Protein AF-A0AAV8Y845-F1 (afdb_monomer_lite)

pLDDT: mean 83.27, std 18.49, range [31.67, 98.31]

InterPro domains:
  IPR010309 E3 ubiquitin ligase, domain of unknown function DUF908 [PF06012] (88-169)

Secondary structure (DSSP, 8-state):
--B-GGG-----SPPPHHHHHHHHHHHH--HHHHHHHHHT--S--S-SEEGGGGHHHHHHHHHHHHHHTSBPSS-TTSBGGGG--HHHHHHHHHHHHHHHHHHHHEE-GGGB--HHHHHHHTT-S-HHHHHHHHHHHHHHHHH-TTGGGS-HHHHHHHHHHHHHHHHHHHHTT-HHHHHHHHHHH-GGG---S-------SS--

Sequence (204 aa):
MKIDRSRVRKSTSEVPLECQQLIERLQQCSRTELLDELSRIHSWTFGKCELLHWAQVLDVFDRILGSAAERSEENKWVLKCDTYDEEDFQLLICILRFTSLLIEHSFSRHLYNSMEHLLVLLESNDMSVVLEVLNLLYMFSKRSNFITRLKPDEKECLLSRLQYLAEYWIIFGSVNLGIFYESLKFPELGWKGEWLWSSRLLQL

Organism: NCBI:txid1265417

Structure (mmCIF, N/CA/C/O backbone):
data_AF-A0AAV8Y845-F1
#
_entry.id   AF-A0AAV8Y845-F1
#
loop_
_atom_site.group_PDB
_atom_site.id
_atom_site.type_symbol
_atom_site.label_atom_id
_atom_site.label_alt_id
_atom_site.label_comp_id
_atom_site.label_asym_id
_atom_site.label_entity_id
_atom_site.label_seq_id
_atom_site.pdbx_PDB_ins_code
_atom_site.Cartn_x
_atom_site.Cartn_y
_atom_site.Cartn_z
_atom_site.occupancy
_atom_site.B_iso_or_equiv
_atom_site.auth_seq_id
_atom_site.auth_comp_id
_atom_site.auth_asym_id
_atom_site.auth_atom_id
_atom_site.pdbx_PDB_model_num
ATOM 1 N N . MET A 1 1 ? -0.564 -4.768 1.766 1.00 61.69 1 MET A N 1
ATOM 2 C CA . MET A 1 1 ? -0.148 -4.501 3.133 1.00 61.69 1 MET A CA 1
ATOM 3 C C . MET A 1 1 ? -0.413 -5.715 4.011 1.00 61.69 1 MET A C 1
ATOM 5 O O . MET A 1 1 ? -1.477 -5.873 4.553 1.00 61.69 1 MET A O 1
ATOM 9 N N . LYS A 1 2 ? 0.534 -6.604 4.219 1.00 64.44 2 LYS A N 1
ATOM 10 C CA . LYS A 1 2 ? 0.407 -7.725 5.127 1.00 64.44 2 LYS A CA 1
ATOM 11 C C . LYS A 1 2 ? 1.026 -7.338 6.456 1.00 64.44 2 LYS A C 1
ATOM 13 O O . LYS A 1 2 ? 2.011 -6.598 6.497 1.00 64.44 2 LYS A O 1
ATOM 18 N N . ILE A 1 3 ? 0.460 -7.845 7.541 1.00 72.06 3 ILE A N 1
ATOM 19 C CA . ILE A 1 3 ? 1.033 -7.723 8.882 1.00 72.06 3 ILE A CA 1
ATOM 20 C C . ILE A 1 3 ? 1.674 -9.057 9.278 1.00 72.06 3 ILE A C 1
ATOM 22 O O . ILE A 1 3 ? 1.019 -10.101 9.226 1.00 72.06 3 ILE A O 1
ATOM 26 N N . ASP A 1 4 ? 2.945 -9.047 9.691 1.00 66.31 4 ASP A N 1
ATOM 27 C CA . ASP A 1 4 ? 3.625 -10.248 10.194 1.00 66.31 4 ASP A CA 1
ATOM 28 C C . ASP A 1 4 ? 3.129 -10.602 11.606 1.00 66.31 4 ASP A C 1
ATOM 30 O O . ASP A 1 4 ? 3.622 -10.107 12.624 1.00 66.31 4 ASP A O 1
ATOM 34 N N . ARG A 1 5 ? 2.136 -11.498 11.664 1.00 70.81 5 ARG A N 1
ATOM 35 C CA . ARG A 1 5 ? 1.519 -11.970 12.913 1.00 70.81 5 ARG A CA 1
ATOM 36 C C . ARG A 1 5 ? 2.429 -12.892 13.737 1.00 70.81 5 ARG A C 1
ATOM 38 O O . ARG A 1 5 ? 2.143 -13.119 14.909 1.00 70.81 5 ARG A O 1
ATOM 45 N N . SER A 1 6 ? 3.524 -13.406 13.167 1.00 57.59 6 SER A N 1
ATOM 46 C CA . SER A 1 6 ? 4.450 -14.312 13.870 1.00 57.59 6 SER A CA 1
ATOM 47 C C . SER A 1 6 ? 5.313 -13.598 14.916 1.00 57.59 6 SER A C 1
ATOM 49 O O . SER A 1 6 ? 5.834 -14.228 15.834 1.00 57.59 6 SER A O 1
ATOM 51 N N . ARG A 1 7 ? 5.420 -12.266 14.817 1.00 56.44 7 ARG A N 1
ATOM 52 C CA . ARG A 1 7 ? 6.217 -11.409 15.711 1.00 56.44 7 ARG A CA 1
ATOM 53 C C . ARG A 1 7 ? 5.377 -10.679 16.765 1.00 56.44 7 ARG A C 1
ATOM 55 O O . ARG A 1 7 ? 5.865 -9.760 17.420 1.00 56.44 7 ARG A O 1
ATOM 62 N N . VAL A 1 8 ? 4.111 -11.063 16.926 1.00 57.03 8 VAL A N 1
ATOM 63 C CA . VAL A 1 8 ? 3.126 -10.330 17.732 1.00 57.03 8 VAL A CA 1
ATOM 64 C C . VAL A 1 8 ? 3.177 -10.742 19.209 1.00 57.03 8 VAL A C 1
ATOM 66 O O . VAL A 1 8 ? 2.918 -11.890 19.564 1.00 57.03 8 VAL A O 1
ATOM 69 N N . ARG A 1 9 ? 3.433 -9.773 20.100 1.00 55.50 9 ARG A N 1
ATOM 70 C CA . ARG A 1 9 ? 2.957 -9.819 21.498 1.00 55.50 9 ARG A CA 1
ATOM 71 C C . ARG A 1 9 ? 1.477 -9.415 21.512 1.00 55.50 9 ARG A C 1
ATOM 73 O O . ARG A 1 9 ? 1.100 -8.542 20.740 1.00 55.50 9 ARG A O 1
ATOM 80 N N . LYS A 1 10 ? 0.645 -10.019 22.379 1.00 55.69 10 LYS A N 1
ATOM 81 C CA . LYS A 1 10 ? -0.770 -9.618 22.563 1.00 55.69 10 LYS A CA 1
ATOM 82 C C . LYS A 1 10 ? -0.876 -8.090 22.676 1.00 55.69 10 LYS A C 1
ATOM 84 O O . LYS A 1 10 ? -0.141 -7.514 23.479 1.00 55.69 10 LYS A O 1
ATOM 89 N N . SER A 1 11 ? -1.761 -7.479 21.880 1.00 56.94 11 SER A N 1
ATOM 90 C CA . SER A 1 11 ? -1.999 -6.030 21.910 1.00 56.94 11 SER A CA 1
ATOM 91 C C . SER A 1 11 ? -2.358 -5.584 23.326 1.00 56.94 11 SER A C 1
ATOM 93 O O . SER A 1 11 ? -3.082 -6.278 24.043 1.00 56.94 11 SER A O 1
ATOM 95 N N . THR A 1 12 ? -1.816 -4.441 23.734 1.00 58.78 12 THR A N 1
ATOM 96 C CA . THR A 1 12 ? -2.006 -3.869 25.072 1.00 58.78 12 THR A CA 1
ATOM 97 C C . THR A 1 12 ? -2.842 -2.590 25.055 1.00 58.78 12 THR A C 1
ATOM 99 O O . THR A 1 12 ? -2.964 -1.950 26.094 1.00 58.78 12 THR A O 1
ATOM 102 N N . SER A 1 13 ? -3.369 -2.175 23.897 1.00 70.31 13 SER A N 1
ATOM 103 C CA . SER A 1 13 ? -4.084 -0.900 23.740 1.00 70.31 13 SER A CA 1
ATOM 104 C C . SER A 1 13 ? -5.532 -1.098 23.310 1.00 70.31 13 SER A C 1
ATOM 106 O O . SER A 1 13 ? -5.794 -1.847 22.374 1.00 70.31 13 SER A O 1
ATOM 108 N N . GLU A 1 14 ? -6.453 -0.384 23.954 1.00 73.44 14 GLU A N 1
ATOM 109 C CA . GLU A 1 14 ? -7.859 -0.326 23.546 1.00 73.44 14 GLU A CA 1
ATOM 110 C C . GLU A 1 14 ? -8.027 0.488 22.253 1.00 73.44 14 GLU A C 1
ATOM 112 O O . GLU A 1 14 ? -7.334 1.486 22.030 1.00 73.44 14 GLU A O 1
ATOM 117 N N . VAL A 1 15 ? -8.948 0.056 21.387 1.00 79.38 15 VAL A N 1
ATOM 118 C CA . VAL A 1 15 ? -9.288 0.746 20.135 1.00 79.38 15 VAL A CA 1
ATOM 119 C C . VAL A 1 15 ? -10.460 1.694 20.396 1.00 79.38 15 VAL A C 1
ATOM 121 O O . VAL A 1 15 ? -11.487 1.235 20.893 1.00 79.38 15 VAL A O 1
ATOM 124 N N . PRO A 1 16 ? -10.364 2.994 20.052 1.00 84.38 16 PRO A N 1
ATOM 125 C CA . PRO A 1 16 ? -11.514 3.892 20.114 1.00 84.38 16 PRO A CA 1
ATOM 126 C C . PRO A 1 16 ? -12.685 3.352 19.283 1.00 84.38 16 PRO A C 1
ATOM 128 O O . PRO A 1 16 ? -12.471 2.869 18.173 1.00 84.38 16 PRO A O 1
ATOM 131 N N . LEU A 1 17 ? -13.920 3.480 19.778 1.00 85.38 17 LEU A N 1
ATOM 132 C CA . LEU A 1 17 ? -15.104 2.887 19.141 1.00 85.38 17 LEU A CA 1
ATOM 133 C C . LEU A 1 17 ? -15.264 3.299 17.668 1.00 85.38 17 LEU A C 1
ATOM 135 O O . LEU A 1 17 ? -15.503 2.453 16.814 1.00 85.38 17 LEU A O 1
ATOM 139 N N . GLU A 1 18 ? -15.073 4.580 17.354 1.00 84.75 18 GLU A N 1
ATOM 140 C CA . GLU A 1 18 ? -15.172 5.092 15.979 1.00 84.75 18 GLU A CA 1
ATOM 141 C C . GLU A 1 18 ? -14.089 4.502 15.058 1.00 84.75 18 GLU A C 1
ATOM 143 O O . GLU A 1 18 ? -14.341 4.205 13.892 1.00 84.75 18 GLU A O 1
ATOM 148 N N . CYS A 1 19 ? -12.887 4.272 15.598 1.00 89.12 19 CYS A N 1
ATOM 149 C CA . CYS A 1 19 ? -11.780 3.636 14.884 1.00 89.12 19 CYS A CA 1
ATOM 150 C C . CYS A 1 19 ? -12.095 2.161 14.606 1.00 89.12 19 CYS A C 1
ATOM 152 O O . CYS A 1 19 ? -11.881 1.677 13.497 1.00 89.12 19 CYS A O 1
ATOM 154 N N . GLN A 1 20 ? -12.674 1.460 15.585 1.00 90.81 20 GLN A N 1
ATOM 155 C CA . GLN A 1 20 ? -13.125 0.082 15.413 1.00 90.81 20 GLN A CA 1
ATOM 156 C C . GLN A 1 20 ? -14.238 -0.025 14.359 1.00 90.81 20 GLN A C 1
ATOM 158 O O . GLN A 1 20 ? -14.159 -0.881 13.483 1.00 90.81 20 GLN A O 1
ATOM 163 N N . GLN A 1 21 ? -15.225 0.873 14.389 1.00 91.88 21 GLN A N 1
ATOM 164 C CA . GLN A 1 21 ? -16.303 0.916 13.396 1.00 91.88 21 GLN A CA 1
ATOM 165 C C . GLN A 1 21 ? -15.773 1.145 11.976 1.00 91.88 21 GLN A C 1
ATOM 167 O O . GLN A 1 21 ? -16.251 0.515 11.033 1.00 91.88 21 GLN A O 1
ATOM 172 N N . LEU A 1 22 ? -14.774 2.020 11.814 1.00 93.69 22 LEU A N 1
ATOM 173 C CA . LEU A 1 22 ? -14.127 2.231 10.521 1.00 93.69 22 LEU A CA 1
ATOM 174 C C . LEU A 1 22 ? -13.383 0.972 10.055 1.00 93.69 22 LEU A C 1
ATOM 176 O O . LEU A 1 22 ? -13.522 0.571 8.903 1.00 93.69 22 LEU A O 1
ATOM 180 N N . ILE A 1 23 ? -12.626 0.328 10.948 1.00 94.25 23 ILE A N 1
ATOM 181 C CA . ILE A 1 23 ? -11.919 -0.924 10.651 1.00 94.25 23 ILE A CA 1
ATOM 182 C C . ILE A 1 23 ? -12.903 -2.004 10.183 1.00 94.25 23 ILE A C 1
ATOM 184 O O . ILE A 1 23 ? -12.665 -2.633 9.155 1.00 94.25 23 ILE A O 1
ATOM 188 N N . GLU A 1 24 ? -14.001 -2.211 10.910 1.00 93.44 24 GLU A N 1
ATOM 189 C CA . GLU A 1 24 ? -15.024 -3.209 10.576 1.00 93.44 24 GLU A CA 1
ATOM 190 C C . GLU A 1 24 ? -15.700 -2.904 9.234 1.00 93.44 24 GLU A C 1
ATOM 192 O O . GLU A 1 24 ? -15.891 -3.811 8.424 1.00 93.44 24 GLU A O 1
ATOM 197 N N . ARG A 1 25 ? -15.990 -1.628 8.953 1.00 93.25 25 ARG A N 1
ATOM 198 C CA . ARG A 1 25 ? -16.583 -1.208 7.678 1.00 93.25 25 ARG A CA 1
ATOM 199 C C . ARG A 1 25 ? -15.653 -1.487 6.500 1.00 93.25 25 ARG A C 1
ATOM 201 O O . ARG A 1 25 ? -16.054 -2.171 5.564 1.00 93.25 25 ARG A O 1
ATOM 208 N N . LEU A 1 26 ? -14.399 -1.032 6.569 1.00 94.88 26 LEU A N 1
ATOM 209 C CA . LEU A 1 26 ? -13.427 -1.199 5.479 1.00 94.88 26 LEU A CA 1
ATOM 210 C C . LEU A 1 26 ? -13.097 -2.672 5.190 1.00 94.88 26 LEU A C 1
ATOM 212 O O . LEU A 1 26 ? -12.683 -2.998 4.081 1.00 94.88 26 LEU A O 1
ATOM 216 N N . GLN A 1 27 ? -13.278 -3.572 6.162 1.00 92.00 27 GLN A N 1
ATOM 217 C CA . GLN A 1 27 ? -13.127 -5.018 5.950 1.00 92.00 27 GLN A CA 1
ATOM 218 C C . GLN A 1 27 ? -14.256 -5.631 5.116 1.00 92.00 27 GLN A C 1
ATOM 220 O O . GLN A 1 27 ? -14.045 -6.667 4.486 1.00 92.00 27 GLN A O 1
ATOM 225 N N . GLN A 1 28 ? -15.449 -5.038 5.156 1.00 90.75 28 GLN A N 1
ATOM 226 C CA . GLN A 1 28 ? -16.660 -5.582 4.540 1.00 90.75 28 GLN A CA 1
ATOM 227 C C . GLN A 1 28 ? -16.983 -4.938 3.188 1.00 90.75 28 GLN A C 1
ATOM 229 O O . GLN A 1 28 ? -17.760 -5.508 2.426 1.00 90.75 28 GLN A O 1
ATOM 234 N N . CYS A 1 29 ? -16.381 -3.786 2.883 1.00 92.69 29 CYS A N 1
ATOM 235 C CA . CYS A 1 29 ? -16.572 -3.088 1.618 1.00 92.69 29 CYS A CA 1
ATOM 236 C C . CYS A 1 29 ? -16.169 -3.944 0.404 1.00 92.69 29 CYS A C 1
ATOM 238 O O . CYS A 1 29 ? -15.097 -4.555 0.360 1.00 92.69 29 CYS A O 1
ATOM 240 N N . SER A 1 30 ? -17.003 -3.902 -0.633 1.00 93.38 30 SER A N 1
ATOM 241 C CA . SER A 1 30 ? -16.598 -4.206 -2.009 1.00 93.38 30 SER A CA 1
ATOM 242 C C . SER A 1 30 ? -15.572 -3.180 -2.526 1.00 93.38 30 SER A C 1
ATOM 244 O O . SER A 1 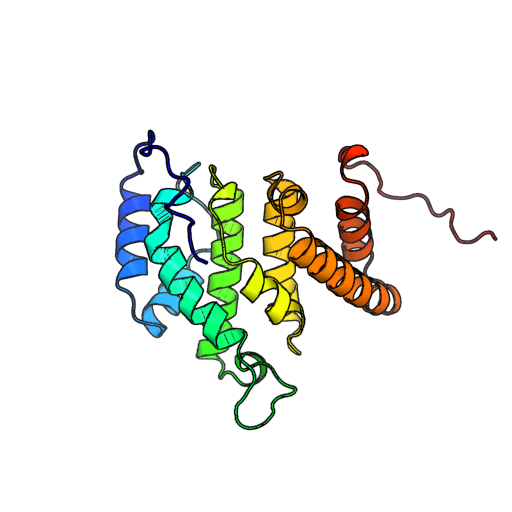30 ? -15.314 -2.171 -1.875 1.00 93.38 30 SER A O 1
ATOM 246 N N . ARG A 1 31 ? -14.954 -3.410 -3.697 1.00 91.56 31 ARG A N 1
ATOM 247 C CA . ARG A 1 31 ? -13.941 -2.482 -4.254 1.00 91.56 31 ARG A CA 1
ATO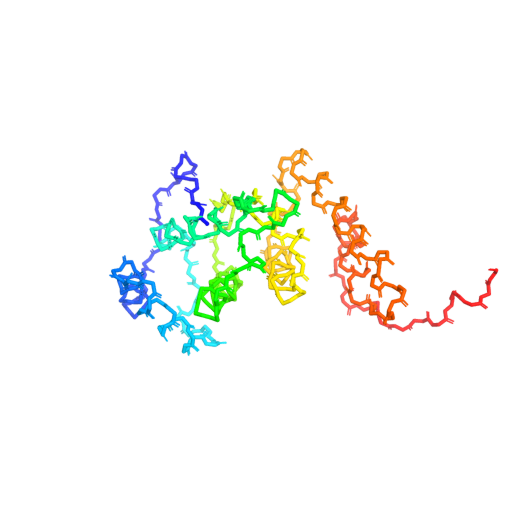M 248 C C . ARG A 1 31 ? -14.495 -1.067 -4.472 1.00 91.56 31 ARG A C 1
ATOM 250 O O . ARG A 1 31 ? -13.831 -0.105 -4.099 1.00 91.56 31 ARG A O 1
ATOM 257 N N . THR A 1 32 ? -15.715 -0.962 -4.998 1.00 93.00 32 THR A N 1
ATOM 258 C CA . THR A 1 32 ? -16.430 0.303 -5.236 1.00 93.00 32 THR A CA 1
ATOM 259 C C . THR A 1 32 ? -16.713 1.041 -3.925 1.00 93.00 32 THR A C 1
ATOM 261 O O . THR A 1 32 ? -16.392 2.218 -3.783 1.00 93.00 32 THR A O 1
ATOM 264 N N . GLU A 1 33 ? -17.270 0.343 -2.931 1.00 95.75 33 GLU A N 1
ATOM 265 C CA . GLU A 1 33 ? -17.545 0.906 -1.601 1.00 95.75 33 GLU A CA 1
ATOM 266 C C . GLU A 1 33 ? -16.254 1.300 -0.880 1.00 95.75 33 GLU A C 1
ATOM 268 O O . GLU A 1 33 ? -16.214 2.302 -0.171 1.00 95.75 33 GLU A O 1
ATOM 273 N N . LEU A 1 34 ? -15.183 0.529 -1.074 1.00 96.19 34 LEU A N 1
ATOM 274 C CA . LEU A 1 34 ? -13.886 0.809 -0.481 1.00 96.19 34 LEU A CA 1
ATOM 275 C C . LEU A 1 34 ? -13.292 2.097 -1.057 1.00 96.19 34 LEU A C 1
ATOM 277 O O . LEU A 1 34 ? -12.783 2.916 -0.297 1.00 96.19 34 LEU A O 1
ATOM 281 N N . LEU A 1 35 ? -13.387 2.300 -2.374 1.00 97.00 35 LEU A N 1
ATOM 282 C CA . LEU A 1 35 ? -12.996 3.554 -3.015 1.00 97.00 35 LEU A CA 1
ATOM 283 C C . LEU A 1 35 ? -13.800 4.733 -2.451 1.00 97.00 35 LEU A C 1
ATOM 285 O O . LEU A 1 35 ? -13.218 5.742 -2.052 1.00 97.00 35 LEU A O 1
ATOM 289 N N . ASP A 1 36 ? -15.122 4.597 -2.372 1.00 96.31 36 ASP A N 1
ATOM 290 C CA . ASP A 1 36 ? -16.008 5.650 -1.873 1.00 96.31 36 ASP A CA 1
ATOM 291 C C . ASP A 1 36 ? -15.701 6.020 -0.408 1.00 96.31 36 ASP A C 1
ATOM 293 O O . ASP A 1 36 ? -15.546 7.198 -0.084 1.00 96.31 36 ASP A O 1
ATOM 297 N N . GLU A 1 37 ? -15.498 5.037 0.474 1.00 96.00 37 GLU A N 1
ATOM 298 C CA . GLU A 1 37 ? -15.1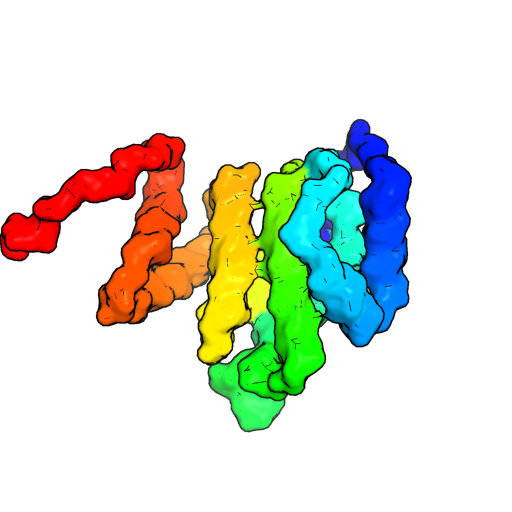32 5.296 1.872 1.00 96.00 37 GLU A CA 1
ATOM 299 C C . GLU A 1 37 ? -13.730 5.906 2.003 1.00 96.00 37 GLU A C 1
ATOM 301 O O . GLU A 1 37 ? -13.556 6.898 2.716 1.00 96.00 37 GLU A O 1
ATOM 306 N N . LEU A 1 38 ? -12.722 5.359 1.312 1.00 96.81 38 LEU A N 1
ATOM 3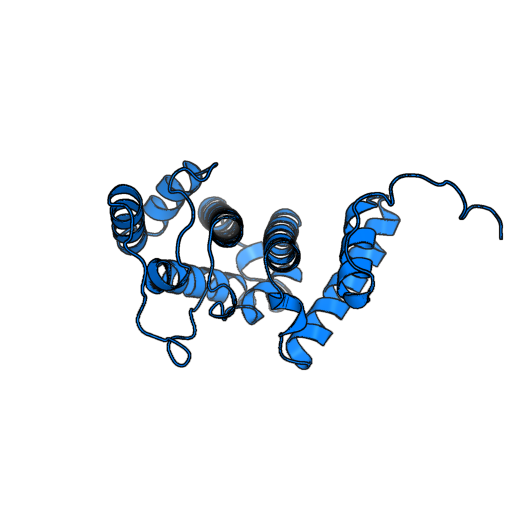07 C CA . LEU A 1 38 ? -11.348 5.861 1.404 1.00 96.81 38 LEU A CA 1
ATOM 308 C C . LEU A 1 38 ? -11.201 7.263 0.808 1.00 96.81 38 LEU A C 1
ATOM 310 O O . LEU A 1 38 ? -10.469 8.079 1.367 1.00 96.81 38 LEU A O 1
ATOM 314 N N . SER A 1 39 ? -11.922 7.576 -0.272 1.00 95.50 39 SER A N 1
ATOM 315 C CA . SER A 1 39 ? -11.871 8.897 -0.913 1.00 95.50 39 SER A CA 1
ATOM 316 C C . SER A 1 39 ? -12.391 10.025 -0.018 1.00 95.50 39 SER A C 1
ATOM 318 O O . SER A 1 39 ? -12.067 11.185 -0.245 1.00 95.50 39 SER A O 1
ATOM 320 N N . ARG A 1 40 ? -13.164 9.715 1.031 1.00 95.06 40 ARG A N 1
ATOM 321 C CA . ARG A 1 40 ? -13.647 10.698 2.017 1.00 95.06 40 ARG A CA 1
ATOM 322 C C . ARG A 1 40 ? -12.627 10.986 3.119 1.00 95.06 40 ARG A C 1
ATOM 324 O O . ARG A 1 40 ? -12.730 12.012 3.798 1.00 95.06 40 ARG A O 1
ATOM 331 N N . ILE A 1 41 ? -11.638 10.113 3.308 1.00 94.31 41 ILE A N 1
ATOM 332 C CA . ILE A 1 41 ? -10.693 10.171 4.426 1.00 94.31 41 ILE A CA 1
ATOM 333 C C . ILE A 1 41 ? -9.432 10.925 4.000 1.00 94.31 41 ILE A C 1
ATOM 335 O O . ILE A 1 41 ? -8.499 10.365 3.432 1.00 94.31 41 ILE A O 1
ATOM 339 N N . HIS A 1 42 ? -9.388 12.211 4.339 1.00 91.38 42 HIS A N 1
ATOM 340 C CA . HIS A 1 42 ? -8.260 13.097 4.022 1.00 91.38 42 HIS A CA 1
ATOM 341 C C . HIS A 1 42 ? -7.404 13.453 5.244 1.00 91.38 42 HIS A C 1
ATOM 343 O O . HIS A 1 42 ? -6.315 14.008 5.108 1.00 91.38 42 HIS A O 1
ATOM 349 N N . SER A 1 43 ? -7.903 13.181 6.450 1.00 92.25 43 SER A N 1
ATOM 350 C CA . SER A 1 43 ? -7.252 13.534 7.708 1.00 92.25 43 SER A CA 1
ATOM 351 C C . SER A 1 43 ? -7.527 12.487 8.781 1.00 92.25 43 SER A C 1
ATOM 353 O O . SER A 1 43 ? -8.514 11.753 8.726 1.00 92.25 43 SER A O 1
ATOM 355 N N . TRP A 1 44 ? -6.621 12.395 9.754 1.00 92.50 44 TRP A N 1
ATOM 356 C CA . TRP A 1 44 ? -6.714 11.411 10.825 1.00 92.50 44 TRP A CA 1
ATOM 357 C C . TRP A 1 44 ? -7.298 12.019 12.099 1.00 92.50 44 TRP A C 1
ATOM 359 O O . TRP A 1 44 ? -6.704 12.921 12.692 1.00 92.50 44 TRP A O 1
ATOM 369 N N . THR A 1 45 ? -8.431 11.491 12.558 1.00 89.25 45 THR A N 1
ATOM 370 C CA . THR A 1 45 ? -9.168 12.012 13.724 1.00 89.25 45 THR A CA 1
ATOM 371 C C . THR A 1 45 ? -9.162 11.070 14.932 1.00 89.25 45 THR A C 1
ATOM 373 O O . THR A 1 45 ? -9.537 11.477 16.027 1.00 89.25 45 THR A O 1
ATOM 376 N N . PHE A 1 46 ? -8.662 9.839 14.787 1.00 84.94 46 PHE A N 1
ATOM 377 C CA . PHE A 1 46 ? -8.797 8.771 15.792 1.00 84.94 46 PHE A CA 1
ATOM 378 C C . PHE A 1 46 ? -7.672 8.709 16.842 1.00 84.94 46 PHE A C 1
ATOM 380 O O . PHE A 1 46 ? -7.547 7.722 17.566 1.00 84.94 46 PHE A O 1
ATOM 387 N N . GLY A 1 47 ? -6.807 9.726 16.916 1.00 86.25 47 GLY A N 1
ATOM 388 C CA . GLY A 1 47 ? -5.621 9.698 17.781 1.00 86.25 47 GLY A CA 1
ATOM 389 C C . GLY A 1 47 ? -4.605 8.616 17.379 1.00 86.25 47 GLY A C 1
ATOM 390 O O . GLY A 1 47 ? -4.677 8.046 16.295 1.00 86.25 47 GLY A O 1
ATOM 391 N N . LYS A 1 48 ? -3.601 8.335 18.219 1.00 89.00 48 LYS A N 1
ATOM 392 C CA . LYS A 1 48 ? -2.607 7.296 17.889 1.00 89.00 48 LYS A CA 1
ATOM 393 C C . LYS A 1 48 ? -3.214 5.894 17.983 1.00 89.00 48 LYS A C 1
ATOM 395 O O . LYS A 1 48 ? -3.851 5.584 18.983 1.00 89.00 48 LYS A O 1
ATOM 400 N N . CYS A 1 49 ? -2.940 5.031 17.002 1.00 90.94 49 CYS A N 1
ATOM 401 C CA . CYS A 1 49 ? -3.442 3.650 16.973 1.00 90.94 49 CYS A CA 1
ATOM 402 C C . CYS A 1 49 ? -2.325 2.599 16.836 1.00 90.94 49 CYS A C 1
ATOM 404 O O . CYS A 1 49 ? -1.233 2.885 16.347 1.00 90.94 49 CYS A O 1
ATOM 406 N N . GLU A 1 50 ? -2.573 1.359 17.259 1.00 91.81 50 GLU A N 1
ATOM 407 C CA . GLU A 1 50 ? -1.651 0.255 16.971 1.00 91.81 50 GLU A CA 1
ATOM 408 C C . GLU A 1 50 ? -1.877 -0.274 15.553 1.00 91.81 50 GLU A C 1
ATOM 410 O O . GLU A 1 50 ? -3.009 -0.592 15.186 1.00 91.81 50 GLU A O 1
ATOM 415 N N . LEU A 1 51 ? -0.804 -0.437 14.769 1.00 93.06 51 LEU A N 1
ATOM 416 C CA . LEU A 1 51 ? -0.916 -0.938 13.394 1.00 93.06 51 LEU A CA 1
ATOM 417 C C . LEU A 1 51 ? -1.525 -2.351 13.327 1.00 93.06 51 LEU A C 1
ATOM 419 O O . LEU A 1 51 ? -2.196 -2.694 12.358 1.00 93.06 51 LEU A O 1
ATOM 423 N N . LEU A 1 52 ? -1.338 -3.162 14.373 1.00 91.19 52 LEU A N 1
ATOM 424 C CA . LEU A 1 52 ? -1.873 -4.521 14.452 1.00 91.19 52 LEU A CA 1
ATOM 425 C C . LEU A 1 52 ? -3.408 -4.571 14.360 1.00 91.19 52 LEU A C 1
ATOM 427 O O . LEU A 1 52 ? -3.941 -5.510 13.773 1.00 91.19 52 LEU A O 1
ATOM 431 N N . HIS A 1 53 ? -4.123 -3.566 14.876 1.00 91.38 53 HIS A N 1
ATOM 432 C CA . HIS A 1 53 ? -5.590 -3.507 14.784 1.00 91.38 53 HIS A CA 1
ATOM 433 C C . HIS A 1 53 ? -6.088 -3.416 13.339 1.00 91.38 53 HIS A C 1
ATOM 435 O O . HIS A 1 53 ? -7.183 -3.869 13.021 1.00 91.38 53 HIS A O 1
ATOM 441 N N . TRP A 1 54 ? -5.249 -2.888 12.451 1.00 94.62 54 TRP A N 1
ATOM 442 C CA . TRP A 1 54 ? -5.551 -2.705 11.039 1.00 94.62 54 TRP A CA 1
ATOM 443 C C . TRP A 1 54 ? -5.172 -3.913 10.185 1.00 94.62 54 TRP A C 1
ATOM 445 O O . TRP A 1 54 ? -5.368 -3.874 8.976 1.00 94.62 54 TRP A O 1
ATOM 455 N N . ALA A 1 55 ? -4.653 -4.996 10.776 1.00 91.94 55 ALA A N 1
ATOM 456 C CA . ALA A 1 55 ? -4.089 -6.121 10.031 1.00 91.94 55 ALA A CA 1
ATOM 457 C C . ALA A 1 55 ? -5.029 -6.690 8.961 1.00 91.94 55 ALA A C 1
ATOM 459 O O . ALA A 1 55 ? -4.588 -6.932 7.847 1.00 91.94 55 ALA A O 1
ATOM 460 N N . GLN A 1 56 ? -6.318 -6.856 9.265 1.00 92.75 56 GLN A N 1
ATOM 461 C CA . GLN A 1 56 ? -7.271 -7.416 8.301 1.00 92.75 56 GLN A CA 1
ATOM 462 C C . GLN A 1 56 ? -7.583 -6.453 7.146 1.00 92.75 56 GLN A C 1
ATOM 464 O O . GLN A 1 56 ? -7.669 -6.889 6.002 1.00 92.75 56 GLN A O 1
ATOM 469 N N . VAL A 1 57 ? -7.703 -5.150 7.428 1.00 95.56 57 VAL A N 1
ATOM 470 C CA . VAL A 1 57 ? -7.872 -4.110 6.394 1.00 95.56 57 VAL A CA 1
ATOM 471 C C . VAL A 1 57 ? -6.630 -4.058 5.509 1.00 95.56 57 VAL A C 1
ATOM 473 O O . VAL A 1 57 ? -6.714 -4.055 4.285 1.00 95.56 57 VAL A O 1
ATOM 476 N N . LEU A 1 58 ? -5.455 -4.090 6.132 1.00 96.00 58 LEU A N 1
ATOM 477 C CA . LEU A 1 58 ? -4.189 -4.108 5.422 1.00 96.00 58 LEU A CA 1
ATOM 478 C C . LEU A 1 58 ? -4.099 -5.357 4.527 1.00 96.00 58 LEU A C 1
ATOM 480 O O . LEU A 1 58 ? -3.733 -5.218 3.358 1.00 96.00 58 LEU A O 1
ATOM 484 N N . ASP A 1 59 ? -4.499 -6.540 5.009 1.00 94.56 59 ASP A N 1
ATOM 485 C CA . ASP A 1 59 ? -4.497 -7.776 4.213 1.00 94.56 59 ASP A CA 1
ATOM 486 C C . ASP A 1 59 ? -5.389 -7.646 2.953 1.00 94.56 59 ASP A C 1
ATOM 488 O O . ASP A 1 59 ? -5.095 -8.259 1.924 1.00 94.56 59 ASP A O 1
ATOM 492 N N . VAL A 1 60 ? -6.462 -6.838 2.989 1.00 95.19 60 VAL A N 1
ATOM 493 C CA . VAL A 1 60 ? -7.253 -6.475 1.791 1.00 95.19 60 VAL A CA 1
ATOM 494 C C . VAL A 1 60 ? -6.419 -5.618 0.841 1.00 95.19 60 VAL A C 1
ATOM 496 O O . VAL A 1 60 ? -6.302 -5.949 -0.340 1.00 95.19 60 VAL A O 1
ATOM 499 N N . PHE A 1 61 ? -5.785 -4.562 1.353 1.00 97.19 61 PHE A N 1
ATOM 500 C CA . PHE A 1 61 ? -4.914 -3.692 0.555 1.00 97.19 61 PHE A CA 1
ATOM 501 C C . PHE A 1 61 ? -3.734 -4.458 -0.048 1.00 97.19 61 PHE A C 1
ATOM 503 O O . PHE A 1 61 ? -3.269 -4.120 -1.127 1.00 97.19 61 PHE A O 1
ATOM 510 N N . ASP A 1 62 ? -3.251 -5.510 0.618 1.00 96.00 62 ASP A N 1
ATOM 511 C CA . ASP A 1 62 ? -2.207 -6.405 0.105 1.00 96.00 62 ASP A CA 1
ATOM 512 C C . ASP A 1 62 ? -2.567 -7.069 -1.193 1.00 96.00 62 ASP A C 1
ATOM 514 O O . ASP A 1 62 ? -1.806 -6.984 -2.146 1.00 96.00 62 ASP A O 1
ATOM 518 N N . ARG A 1 63 ? -3.761 -7.646 -1.259 1.00 96.00 63 ARG A N 1
ATOM 519 C CA . ARG A 1 63 ? -4.223 -8.305 -2.476 1.00 96.00 63 ARG A CA 1
ATOM 520 C C . ARG A 1 63 ? -4.355 -7.313 -3.630 1.00 96.00 63 ARG A C 1
ATOM 522 O O . ARG A 1 63 ? -4.015 -7.648 -4.761 1.00 96.00 63 ARG A O 1
ATOM 529 N N . ILE A 1 64 ? -4.807 -6.090 -3.346 1.00 96.50 64 ILE A N 1
ATOM 530 C CA . ILE A 1 64 ? -4.963 -5.039 -4.363 1.00 96.50 64 ILE A CA 1
ATOM 531 C C . ILE A 1 64 ? -3.595 -4.562 -4.867 1.00 96.50 64 ILE A C 1
ATOM 533 O O . ILE A 1 64 ? -3.388 -4.482 -6.075 1.00 96.50 64 ILE A O 1
ATOM 537 N N . LEU A 1 65 ? -2.647 -4.311 -3.962 1.00 97.81 65 LEU A N 1
ATOM 538 C CA . LEU A 1 65 ? -1.287 -3.898 -4.318 1.00 97.81 65 LEU A CA 1
ATOM 539 C C . LEU A 1 65 ? -0.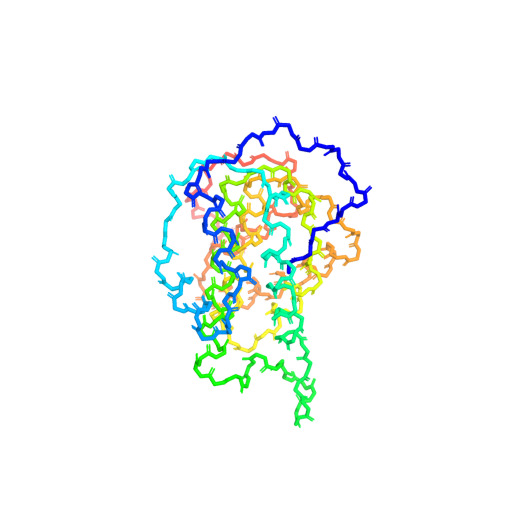504 -5.007 -5.016 1.00 97.81 65 LEU A C 1
ATOM 541 O O . LEU A 1 65 ? 0.233 -4.722 -5.953 1.00 97.81 65 LEU A O 1
ATOM 545 N N . GLY A 1 66 ? -0.695 -6.259 -4.600 1.00 97.56 66 GLY A N 1
ATOM 546 C CA . GLY A 1 66 ? -0.140 -7.428 -5.270 1.00 97.56 66 GLY A CA 1
ATOM 547 C C . GLY A 1 66 ? -0.605 -7.506 -6.718 1.00 97.56 66 GLY A C 1
ATOM 548 O O . GLY A 1 66 ? 0.234 -7.523 -7.609 1.00 97.56 66 GLY A O 1
ATOM 549 N N . SER A 1 67 ? -1.919 -7.421 -6.958 1.00 97.00 67 SER A N 1
ATOM 550 C CA . SER A 1 67 ? -2.472 -7.371 -8.320 1.00 97.00 67 SER A CA 1
ATOM 551 C C . SER A 1 67 ? -1.964 -6.161 -9.110 1.00 97.00 67 SER A C 1
ATOM 553 O O . SER A 1 67 ? -1.699 -6.281 -10.299 1.00 97.00 67 SER A O 1
ATOM 555 N N . ALA A 1 68 ? -1.833 -4.989 -8.484 1.00 97.44 68 ALA A N 1
ATOM 556 C CA . ALA A 1 68 ? -1.316 -3.787 -9.145 1.00 97.44 68 ALA A CA 1
ATOM 557 C C . ALA A 1 68 ? 0.150 -3.944 -9.581 1.00 97.44 68 ALA A C 1
ATOM 559 O O . ALA A 1 68 ? 0.528 -3.463 -10.647 1.00 97.44 68 ALA A O 1
ATOM 560 N N . ALA A 1 69 ? 0.947 -4.649 -8.776 1.00 97.38 69 ALA A N 1
ATOM 561 C CA . ALA A 1 69 ? 2.358 -4.928 -9.014 1.00 97.38 69 ALA A CA 1
ATOM 562 C C . ALA A 1 69 ? 2.613 -6.109 -9.975 1.00 97.38 69 ALA A C 1
ATOM 564 O O . ALA A 1 69 ? 3.765 -6.392 -10.308 1.00 97.38 69 ALA A O 1
ATOM 565 N N . GLU A 1 70 ? 1.581 -6.822 -10.428 1.00 97.12 70 GLU A N 1
ATOM 566 C CA . GLU A 1 70 ? 1.729 -7.855 -11.457 1.00 97.12 70 GLU A CA 1
ATOM 567 C C . GLU A 1 70 ? 2.057 -7.233 -12.823 1.00 97.12 70 GLU A C 1
ATOM 569 O O . GLU A 1 70 ? 1.724 -6.082 -13.106 1.00 97.12 70 GLU A O 1
ATOM 574 N N . ARG A 1 71 ? 2.708 -8.002 -13.703 1.00 95.06 71 ARG A N 1
ATOM 575 C CA . ARG A 1 71 ? 2.911 -7.587 -15.099 1.00 95.06 71 ARG A CA 1
ATOM 576 C C . ARG A 1 71 ? 1.620 -7.781 -15.890 1.00 95.06 71 ARG A C 1
ATOM 578 O O . ARG A 1 71 ? 0.940 -8.787 -15.701 1.00 95.06 71 ARG A O 1
ATOM 585 N N . SER A 1 72 ? 1.318 -6.850 -16.793 1.00 92.38 72 SER A N 1
ATOM 586 C CA . SER A 1 72 ? 0.169 -6.971 -17.693 1.00 92.38 72 SER A CA 1
ATOM 587 C C . SER A 1 72 ? 0.290 -8.225 -18.571 1.00 92.38 72 SER A C 1
ATOM 589 O O . SER A 1 72 ? 1.379 -8.573 -19.041 1.00 92.38 72 SER A O 1
ATOM 591 N N . GLU A 1 73 ? -0.837 -8.908 -18.793 1.00 89.19 73 GLU A N 1
ATOM 592 C CA . GLU A 1 73 ? -0.909 -10.093 -19.657 1.00 89.19 73 GLU A CA 1
ATOM 593 C C . GLU A 1 73 ? -0.617 -9.742 -21.122 1.00 89.19 73 GLU A C 1
ATOM 595 O O . GLU A 1 73 ? 0.031 -10.514 -21.831 1.00 89.19 73 GLU A O 1
ATOM 600 N N . GLU A 1 74 ? -1.044 -8.553 -21.554 1.00 88.88 74 GLU A N 1
ATOM 601 C CA . GLU A 1 74 ? -0.862 -8.053 -22.918 1.00 88.88 74 GLU A CA 1
ATOM 602 C C . GLU A 1 74 ? 0.568 -7.558 -23.157 1.00 88.88 74 GLU A C 1
ATOM 604 O O . GLU A 1 74 ? 1.143 -7.773 -24.226 1.00 88.88 74 GLU A O 1
ATOM 609 N N . ASN A 1 75 ? 1.168 -6.915 -22.149 1.00 89.88 75 ASN A N 1
ATOM 610 C CA . ASN A 1 75 ? 2.520 -6.381 -22.229 1.00 89.88 75 ASN A CA 1
ATOM 611 C C . ASN A 1 75 ? 3.300 -6.596 -20.926 1.00 89.88 75 ASN A C 1
ATOM 613 O O . ASN A 1 75 ? 3.176 -5.839 -19.965 1.00 89.88 75 ASN A O 1
ATOM 617 N N . LYS A 1 76 ? 4.211 -7.575 -20.942 1.00 89.88 76 LYS A N 1
ATOM 618 C CA . LYS A 1 76 ? 5.035 -7.945 -19.779 1.00 89.88 76 LYS A CA 1
ATOM 619 C C . LYS A 1 76 ? 5.990 -6.851 -19.289 1.00 89.88 76 LYS A C 1
ATOM 621 O O . LYS A 1 76 ? 6.553 -6.999 -18.208 1.00 89.88 76 LYS A O 1
ATOM 626 N N . TRP A 1 77 ? 6.204 -5.793 -20.070 1.00 90.31 77 TRP A N 1
ATOM 627 C CA . TRP A 1 77 ? 7.031 -4.647 -19.679 1.00 90.31 77 TRP A CA 1
ATOM 628 C C . TRP A 1 77 ? 6.271 -3.623 -18.834 1.00 90.31 77 TRP A C 1
ATOM 630 O O . TRP A 1 77 ? 6.890 -2.759 -18.224 1.00 90.31 77 TRP A O 1
ATOM 640 N N . VAL A 1 78 ? 4.945 -3.729 -18.787 1.00 94.12 78 VAL A N 1
ATOM 641 C CA . VAL A 1 78 ? 4.046 -2.765 -18.155 1.00 94.12 78 VAL A CA 1
ATOM 642 C C . VAL A 1 78 ? 3.436 -3.399 -16.906 1.00 94.12 78 VAL A C 1
ATOM 644 O O . VAL A 1 78 ? 3.171 -4.608 -16.883 1.00 94.12 78 VAL A O 1
ATOM 647 N N . LEU A 1 79 ? 3.261 -2.618 -15.840 1.00 97.12 79 LEU A N 1
ATOM 648 C CA . LEU A 1 79 ? 2.546 -3.090 -14.655 1.00 97.12 79 LEU A CA 1
ATOM 649 C C . LEU A 1 79 ? 1.046 -3.080 -14.928 1.00 97.12 79 LEU A C 1
ATOM 651 O O . LEU A 1 79 ? 0.542 -2.247 -15.675 1.00 97.12 79 LEU A O 1
ATOM 655 N N . LYS A 1 80 ? 0.304 -3.978 -14.289 1.00 97.19 80 LYS A N 1
ATOM 656 C CA . LYS A 1 80 ? -1.151 -4.040 -14.439 1.00 97.19 80 LYS A CA 1
ATOM 657 C C . LYS A 1 80 ? -1.808 -2.704 -14.075 1.00 97.19 80 LYS A C 1
ATOM 659 O O . LYS A 1 80 ? -2.730 -2.278 -14.766 1.00 97.19 80 LYS A O 1
ATOM 664 N N . CYS A 1 81 ? -1.283 -2.013 -13.056 1.00 96.88 81 CYS A N 1
ATOM 665 C CA . CYS A 1 81 ? -1.776 -0.696 -12.651 1.00 96.88 81 CYS A CA 1
ATOM 666 C C . CYS A 1 81 ? -1.638 0.394 -13.716 1.00 96.88 81 CYS A C 1
ATOM 668 O O . CYS A 1 81 ? -2.437 1.322 -13.717 1.00 96.88 81 CYS A O 1
ATOM 670 N N . ASP A 1 82 ? -0.682 0.276 -14.640 1.00 96.62 82 ASP A N 1
ATOM 671 C CA . ASP A 1 82 ? -0.509 1.244 -15.731 1.00 96.62 82 ASP A CA 1
ATOM 672 C C . ASP A 1 82 ? -1.595 1.097 -16.816 1.00 96.62 82 ASP A C 1
ATOM 674 O O . ASP A 1 82 ? -1.661 1.891 -17.751 1.00 96.62 82 ASP A O 1
ATOM 678 N N . THR A 1 83 ? -2.421 0.050 -16.720 1.00 95.62 83 THR A N 1
ATOM 679 C CA . THR A 1 83 ? -3.517 -0.264 -17.651 1.00 95.62 83 THR A CA 1
ATOM 680 C C . THR A 1 83 ? -4.886 -0.281 -16.970 1.00 95.62 83 THR A C 1
ATOM 682 O O . THR A 1 83 ? -5.859 -0.738 -17.565 1.00 95.62 83 THR A O 1
ATOM 685 N N . TYR A 1 84 ? -4.964 0.167 -15.714 1.00 96.12 84 TYR A N 1
ATOM 686 C CA . TYR A 1 84 ? -6.228 0.246 -14.989 1.00 96.12 84 TYR A CA 1
ATOM 687 C C . TYR A 1 84 ? -7.188 1.245 -15.631 1.00 96.12 84 TYR A C 1
ATOM 689 O O . TYR A 1 84 ? -6.779 2.226 -16.254 1.00 96.12 84 TYR A O 1
ATOM 697 N N . ASP A 1 85 ? -8.481 0.980 -15.456 1.00 96.31 85 ASP A N 1
ATOM 698 C CA . ASP A 1 85 ? -9.487 2.010 -15.649 1.00 96.31 85 ASP A CA 1
ATOM 699 C C . ASP A 1 85 ? -9.413 3.050 -14.518 1.00 96.31 85 ASP A C 1
ATOM 701 O O . ASP A 1 85 ? -8.659 2.916 -13.548 1.00 96.31 85 ASP A O 1
ATOM 705 N N . GLU A 1 86 ? -10.190 4.122 -14.659 1.00 96.00 86 GLU A N 1
ATOM 706 C CA . GLU A 1 86 ? -10.189 5.219 -13.691 1.00 96.00 86 GLU A CA 1
ATOM 707 C C . GLU A 1 86 ? -10.546 4.738 -12.276 1.00 96.00 86 GLU A C 1
ATOM 709 O O . GLU A 1 86 ? -9.975 5.213 -11.298 1.00 96.00 86 GLU A O 1
ATOM 714 N N . GLU A 1 87 ? -11.465 3.780 -12.142 1.00 96.44 87 GLU A N 1
ATOM 715 C CA . GLU A 1 87 ? -11.940 3.327 -10.836 1.00 96.44 87 GLU A CA 1
ATOM 716 C C . GLU A 1 87 ? -10.857 2.543 -10.084 1.00 96.44 87 GLU A C 1
ATOM 718 O O . GLU A 1 87 ? -10.535 2.860 -8.933 1.00 96.44 87 GLU A O 1
ATOM 723 N N . ASP A 1 88 ? -10.239 1.561 -10.744 1.00 96.81 88 ASP A N 1
ATOM 724 C CA . ASP A 1 88 ? -9.164 0.766 -10.155 1.00 96.81 88 ASP A CA 1
ATOM 725 C C . ASP A 1 88 ? -7.911 1.612 -9.879 1.00 96.81 88 ASP A C 1
ATOM 727 O O . ASP A 1 88 ? -7.235 1.414 -8.858 1.00 96.81 88 ASP A O 1
ATOM 731 N N . PHE A 1 89 ? -7.616 2.590 -10.742 1.00 97.75 89 PHE A N 1
ATOM 732 C CA . PHE A 1 89 ? -6.543 3.555 -10.520 1.00 97.75 89 PHE A CA 1
ATOM 733 C C . PHE A 1 89 ? -6.798 4.410 -9.270 1.00 97.75 89 PHE A C 1
ATOM 735 O O . PHE A 1 89 ? -5.945 4.477 -8.378 1.00 97.75 89 PHE A O 1
ATOM 742 N N . GLN A 1 90 ? -7.984 5.015 -9.146 1.00 98.00 90 GLN A N 1
ATOM 743 C CA . GLN A 1 90 ? -8.325 5.834 -7.979 1.00 98.00 90 GLN A CA 1
ATOM 744 C C . GLN A 1 90 ? -8.322 5.016 -6.686 1.00 98.00 90 GLN A C 1
ATOM 746 O O . GLN A 1 90 ? -7.869 5.507 -5.647 1.00 98.00 90 GLN A O 1
ATOM 751 N N . LEU A 1 91 ? -8.759 3.754 -6.735 1.00 98.25 91 LEU A N 1
ATOM 752 C CA . LEU A 1 91 ? -8.715 2.863 -5.577 1.00 98.25 91 LEU A CA 1
ATOM 753 C C . LEU A 1 91 ? -7.273 2.605 -5.125 1.00 98.25 91 LEU A C 1
ATOM 755 O O . LEU A 1 91 ? -6.982 2.696 -3.929 1.00 98.25 91 LEU A O 1
ATOM 759 N N . LEU A 1 92 ? -6.355 2.338 -6.061 1.00 98.31 92 LEU A N 1
ATOM 760 C CA . LEU A 1 92 ? -4.930 2.169 -5.763 1.00 98.31 92 LEU A CA 1
ATOM 761 C C . LEU A 1 92 ? -4.343 3.417 -5.085 1.00 98.31 92 LEU A C 1
ATOM 763 O O . LEU A 1 92 ? -3.690 3.306 -4.042 1.00 98.31 92 LEU A O 1
ATOM 767 N N . ILE A 1 93 ? -4.616 4.602 -5.636 1.00 98.31 93 ILE A N 1
ATOM 768 C CA . ILE A 1 93 ? -4.158 5.882 -5.080 1.00 98.31 93 ILE A CA 1
ATOM 769 C C . ILE A 1 93 ? -4.728 6.108 -3.673 1.00 98.31 93 ILE A C 1
ATOM 771 O O . ILE A 1 93 ? -3.979 6.434 -2.747 1.00 98.31 93 ILE A O 1
ATOM 775 N N . CYS A 1 94 ? -6.027 5.876 -3.470 1.00 98.25 94 CYS A N 1
ATOM 776 C CA . CYS A 1 94 ? -6.673 6.017 -2.163 1.00 98.25 94 CYS A CA 1
ATOM 777 C C . CYS A 1 94 ? -6.086 5.056 -1.120 1.00 98.25 94 CYS A C 1
ATOM 779 O O . CYS A 1 94 ? -5.856 5.454 0.023 1.00 98.25 94 CYS A O 1
ATOM 781 N N . ILE A 1 95 ? -5.769 3.817 -1.505 1.00 98.19 95 ILE A N 1
ATOM 782 C CA . ILE A 1 95 ? -5.127 2.834 -0.622 1.00 98.19 95 ILE A CA 1
ATOM 783 C C . ILE A 1 95 ? -3.727 3.288 -0.198 1.00 98.19 95 ILE A C 1
ATOM 785 O O . ILE A 1 95 ? -3.388 3.202 0.988 1.00 98.19 95 ILE A O 1
ATOM 789 N N . LEU A 1 96 ? -2.904 3.780 -1.129 1.00 98.31 96 LEU A N 1
ATOM 790 C CA . LEU A 1 96 ? -1.553 4.264 -0.820 1.00 98.31 96 LEU A CA 1
ATOM 791 C C . LEU A 1 96 ? -1.593 5.505 0.089 1.00 98.31 96 LEU A C 1
ATOM 793 O O . LEU A 1 96 ? -0.865 5.565 1.089 1.00 98.31 96 LEU A O 1
ATOM 797 N N . ARG A 1 97 ? -2.502 6.448 -0.188 1.00 97.88 97 ARG A N 1
ATOM 798 C CA . ARG A 1 97 ? -2.740 7.642 0.644 1.00 97.88 97 ARG A CA 1
ATOM 799 C C . ARG A 1 97 ? -3.190 7.283 2.048 1.00 97.88 97 ARG A C 1
ATOM 801 O O . ARG A 1 97 ? -2.585 7.724 3.027 1.00 97.88 97 ARG A O 1
ATOM 808 N N . PHE A 1 98 ? -4.216 6.443 2.155 1.00 97.88 98 PHE A N 1
ATOM 809 C CA . PHE A 1 98 ? -4.734 6.000 3.441 1.00 97.88 98 PHE A CA 1
ATOM 810 C C . PHE A 1 98 ? -3.664 5.254 4.240 1.00 97.88 98 PHE A C 1
ATOM 812 O O . PHE A 1 98 ? -3.499 5.498 5.435 1.00 97.88 98 PHE A O 1
ATOM 819 N N . THR A 1 99 ? -2.886 4.383 3.590 1.00 97.56 99 THR A N 1
ATOM 820 C CA . THR A 1 99 ? -1.795 3.673 4.266 1.00 97.56 99 THR A CA 1
ATOM 821 C C . THR A 1 99 ? -0.744 4.656 4.783 1.00 97.56 99 THR A C 1
ATOM 823 O O . THR A 1 99 ? -0.291 4.509 5.915 1.00 97.56 99 THR A O 1
ATOM 826 N N . SER A 1 100 ? -0.397 5.695 4.018 1.00 96.56 100 SER A N 1
ATOM 827 C CA . SER A 1 100 ? 0.531 6.747 4.468 1.00 96.56 100 SER A CA 1
ATOM 828 C C . SER A 1 100 ? 0.017 7.460 5.718 1.00 96.56 100 SER A C 1
ATOM 830 O O . SER A 1 100 ? 0.752 7.588 6.701 1.00 96.56 100 SER A O 1
ATOM 832 N N . LEU A 1 101 ? -1.264 7.839 5.716 1.00 96.31 101 LEU A N 1
ATOM 833 C CA . LEU A 1 101 ? -1.936 8.473 6.850 1.00 96.31 101 LEU A CA 1
ATOM 834 C C . LEU A 1 101 ? -1.953 7.554 8.086 1.00 96.31 101 LEU A C 1
ATOM 836 O O . LEU A 1 101 ? -1.591 7.963 9.190 1.00 96.31 101 LEU A O 1
ATOM 840 N N . LEU A 1 102 ? -2.295 6.279 7.904 1.00 95.94 102 LEU A N 1
ATOM 841 C CA . LEU A 1 102 ? -2.288 5.283 8.973 1.00 95.94 102 LEU A CA 1
ATOM 842 C C . LEU A 1 102 ? -0.879 5.081 9.558 1.00 95.94 102 LEU A C 1
ATOM 844 O O . LEU A 1 102 ? -0.703 5.013 10.777 1.00 95.94 102 LEU A O 1
ATOM 848 N N . ILE A 1 103 ? 0.151 4.991 8.715 1.00 95.62 103 ILE A N 1
ATOM 849 C CA . ILE A 1 103 ? 1.547 4.847 9.153 1.00 95.62 103 ILE A CA 1
ATOM 850 C C . ILE A 1 103 ? 2.001 6.073 9.949 1.00 95.62 103 ILE A C 1
ATOM 852 O O . ILE A 1 103 ? 2.670 5.918 10.980 1.00 95.62 103 ILE A O 1
ATOM 856 N N . GLU A 1 104 ? 1.592 7.272 9.535 1.00 94.94 104 GLU A N 1
ATOM 857 C CA . GLU A 1 104 ? 1.895 8.507 10.250 1.00 94.94 104 GLU A CA 1
ATOM 858 C C . GLU A 1 104 ? 1.347 8.513 11.687 1.00 94.94 104 GLU A C 1
ATOM 860 O O . GLU A 1 104 ? 2.057 8.915 12.618 1.00 94.94 104 GLU A O 1
ATOM 865 N N . HIS A 1 105 ? 0.121 8.021 11.874 1.00 94.94 105 HIS A N 1
ATOM 866 C CA . HIS A 1 105 ? -0.596 8.065 13.150 1.00 94.94 105 HIS A CA 1
ATOM 867 C C . HIS A 1 105 ? -0.569 6.751 13.946 1.00 94.94 105 HIS A C 1
ATOM 869 O O . HIS A 1 105 ? -1.224 6.646 14.985 1.00 94.94 105 HIS A O 1
ATOM 875 N N . SER A 1 106 ? 0.213 5.757 13.522 1.00 94.06 106 SER A N 1
ATOM 876 C CA . SER A 1 106 ? 0.278 4.460 14.206 1.00 94.06 106 SER A CA 1
ATOM 877 C C . SER A 1 106 ? 1.493 4.295 15.132 1.00 94.06 106 SER A C 1
ATOM 879 O O . SER A 1 106 ? 2.334 5.184 15.295 1.00 94.06 106 SER A O 1
ATOM 881 N N . PHE A 1 107 ? 1.610 3.135 15.773 1.00 91.88 107 PHE A N 1
ATOM 882 C CA . PHE A 1 107 ? 2.842 2.578 16.339 1.00 91.88 107 PHE A CA 1
ATOM 883 C C . PHE A 1 107 ? 2.933 1.078 16.000 1.00 91.88 107 PHE A C 1
ATOM 885 O O . PHE A 1 107 ? 2.082 0.552 15.288 1.00 91.88 107 PHE A O 1
ATOM 892 N N . SER A 1 108 ? 3.999 0.391 16.432 1.00 90.38 108 SER A N 1
ATOM 893 C CA . SER A 1 108 ? 4.283 -1.006 16.036 1.00 90.38 108 SER A CA 1
ATOM 894 C C . SER A 1 108 ? 4.441 -1.202 14.512 1.00 90.38 108 SER A C 1
ATOM 896 O O . SER A 1 108 ? 4.187 -2.273 13.975 1.00 90.38 108 SER A O 1
ATOM 898 N N . ARG A 1 109 ? 4.941 -0.178 13.798 1.00 92.31 109 ARG A N 1
ATOM 899 C CA . ARG A 1 109 ? 5.119 -0.171 12.326 1.00 92.31 109 ARG A CA 1
ATOM 900 C C . ARG A 1 109 ? 6.030 -1.259 11.757 1.00 92.31 109 ARG A C 1
ATOM 902 O O . ARG A 1 109 ? 5.934 -1.580 10.582 1.00 92.31 109 ARG A O 1
ATOM 909 N N . HIS A 1 110 ? 6.899 -1.835 12.582 1.00 85.94 110 HIS A N 1
ATOM 910 C CA . HIS A 1 110 ? 7.780 -2.941 12.194 1.00 85.94 110 HIS A CA 1
ATOM 911 C C . HIS A 1 110 ? 7.019 -4.211 11.783 1.00 85.94 110 HIS A C 1
ATOM 913 O O . HIS A 1 110 ? 7.632 -5.127 11.250 1.00 85.94 110 HIS A O 1
ATOM 919 N N . LEU A 1 111 ? 5.714 -4.277 12.062 1.00 86.75 111 LEU A N 1
ATOM 920 C CA . LEU A 1 111 ? 4.856 -5.383 11.660 1.00 86.75 111 LEU A CA 1
ATOM 921 C C . LEU A 1 111 ? 4.445 -5.325 10.180 1.00 86.75 111 LEU A C 1
ATOM 923 O O . LEU A 1 111 ? 3.950 -6.322 9.664 1.00 86.75 111 LEU A O 1
ATOM 927 N N . TYR A 1 112 ? 4.622 -4.185 9.505 1.00 89.19 112 TYR A N 1
ATOM 928 C CA . TYR A 1 112 ? 4.328 -4.048 8.080 1.00 89.19 112 TYR A CA 1
ATOM 929 C C . TYR A 1 112 ? 5.247 -4.943 7.237 1.00 89.19 112 TYR A C 1
ATOM 931 O O . TYR A 1 112 ? 6.465 -4.903 7.393 1.00 89.19 112 TYR A O 1
ATOM 939 N N . ASN A 1 113 ? 4.669 -5.726 6.325 1.00 89.69 113 ASN A N 1
ATOM 940 C CA . ASN A 1 113 ? 5.376 -6.744 5.550 1.00 89.69 113 ASN A CA 1
ATOM 941 C C . ASN A 1 113 ? 4.886 -6.817 4.087 1.00 89.69 113 ASN A C 1
ATOM 943 O O . ASN A 1 113 ? 4.633 -7.903 3.578 1.00 89.69 113 ASN A O 1
ATOM 947 N N . SER A 1 114 ? 4.745 -5.664 3.422 1.00 92.38 114 SER A N 1
ATOM 948 C CA . SER A 1 114 ? 4.466 -5.571 1.967 1.00 92.38 114 SER A CA 1
ATOM 949 C C . SER A 1 114 ? 5.428 -4.644 1.251 1.00 92.38 114 SER A C 1
ATOM 951 O O . SER A 1 114 ? 5.041 -3.870 0.374 1.00 92.38 114 SER A O 1
ATOM 953 N N . MET A 1 115 ? 6.690 -4.659 1.672 1.00 94.06 115 MET A N 1
ATOM 954 C CA . MET A 1 115 ? 7.712 -3.853 1.017 1.00 94.06 115 MET A CA 1
ATOM 955 C C . MET A 1 115 ? 7.893 -4.282 -0.448 1.00 94.06 115 MET A C 1
ATOM 957 O O . MET A 1 115 ? 8.065 -3.428 -1.309 1.00 94.06 115 MET A O 1
ATOM 961 N N . GLU A 1 116 ? 7.768 -5.580 -0.742 1.00 94.56 116 GLU A N 1
ATOM 962 C CA . GLU A 1 116 ? 7.873 -6.144 -2.095 1.00 94.56 116 GLU A CA 1
ATOM 963 C C . GLU A 1 116 ? 6.956 -5.468 -3.125 1.00 94.56 116 GLU A C 1
ATOM 965 O O . GLU A 1 116 ? 7.423 -5.094 -4.197 1.00 94.56 116 GLU A O 1
ATOM 970 N N . HIS A 1 117 ? 5.683 -5.227 -2.795 1.00 97.12 117 HIS A N 1
ATOM 971 C CA . HIS A 1 117 ? 4.754 -4.560 -3.711 1.00 97.12 117 HIS A CA 1
ATOM 972 C C . HIS A 1 117 ? 5.132 -3.096 -3.939 1.00 97.12 117 HIS A C 1
ATOM 974 O O . HIS A 1 117 ? 5.082 -2.623 -5.069 1.00 97.12 117 HIS A O 1
ATOM 980 N N . LEU A 1 118 ? 5.562 -2.386 -2.889 1.00 97.31 118 LEU A N 1
ATOM 981 C CA . LEU A 1 118 ? 5.996 -0.992 -3.017 1.00 97.31 118 LEU A CA 1
ATOM 982 C C . LEU A 1 118 ? 7.219 -0.861 -3.927 1.00 97.31 118 LEU A C 1
ATOM 984 O O . LEU A 1 118 ? 7.267 0.045 -4.751 1.00 97.31 118 LEU A O 1
ATOM 988 N N . LEU A 1 119 ? 8.190 -1.769 -3.800 1.00 96.25 119 LEU A N 1
ATOM 989 C CA . LEU A 1 119 ? 9.388 -1.768 -4.641 1.00 96.25 119 LEU A CA 1
ATOM 990 C C . LEU A 1 119 ? 9.052 -1.938 -6.122 1.00 96.25 119 LEU A C 1
ATOM 992 O O . LEU A 1 119 ? 9.641 -1.252 -6.952 1.00 96.25 119 LEU A O 1
ATOM 996 N N . VAL A 1 120 ? 8.099 -2.817 -6.443 1.00 96.88 120 VAL A N 1
ATOM 997 C CA . VAL A 1 120 ? 7.658 -3.027 -7.827 1.00 96.88 120 VAL A CA 1
ATOM 998 C C . VAL A 1 120 ? 6.858 -1.829 -8.338 1.00 96.88 120 VAL A C 1
ATOM 1000 O O . VAL A 1 120 ? 7.090 -1.386 -9.454 1.00 96.88 120 VAL A O 1
ATOM 1003 N N . LEU A 1 121 ? 5.971 -1.247 -7.525 1.00 97.50 121 LEU A N 1
ATOM 1004 C CA . LEU A 1 121 ? 5.164 -0.087 -7.928 1.00 97.50 121 LEU A CA 1
ATOM 1005 C C . LEU A 1 121 ? 5.991 1.187 -8.182 1.00 97.50 121 LEU A C 1
ATOM 1007 O O . LEU A 1 121 ? 5.528 2.066 -8.902 1.00 97.50 121 LEU A O 1
ATOM 1011 N N . LEU A 1 122 ? 7.225 1.286 -7.667 1.00 96.25 122 LEU A N 1
ATOM 1012 C CA . LEU A 1 122 ? 8.171 2.344 -8.066 1.00 96.25 122 LEU A CA 1
ATOM 1013 C C . LEU A 1 122 ? 8.574 2.267 -9.552 1.00 96.25 122 LEU A C 1
ATOM 1015 O O . LEU A 1 122 ? 9.160 3.218 -10.062 1.00 96.25 122 LEU A O 1
ATOM 1019 N N . GLU A 1 123 ? 8.292 1.153 -10.233 1.00 94.69 123 GLU A N 1
ATOM 1020 C CA . GLU A 1 123 ? 8.520 0.958 -11.671 1.00 94.69 123 GLU A CA 1
ATOM 1021 C C . GLU A 1 123 ? 7.299 1.320 -12.533 1.00 94.69 123 GLU A C 1
ATOM 1023 O O . GLU A 1 123 ? 7.341 1.111 -13.744 1.00 94.69 123 GLU A O 1
ATOM 1028 N N . SER A 1 124 ? 6.211 1.819 -11.934 1.00 95.75 124 SER A N 1
ATOM 1029 C CA . SER A 1 124 ? 5.020 2.249 -12.675 1.00 95.75 124 SER A CA 1
ATOM 1030 C C . SER A 1 124 ? 5.350 3.376 -13.656 1.00 95.75 124 SER A C 1
ATOM 1032 O O . SER A 1 124 ? 6.176 4.249 -13.379 1.00 95.75 124 SER A O 1
ATOM 1034 N N . ASN A 1 125 ? 4.663 3.368 -14.799 1.00 93.12 125 ASN A N 1
ATOM 1035 C CA . ASN A 1 125 ? 4.739 4.447 -15.781 1.00 93.12 125 ASN A CA 1
ATOM 1036 C C . ASN A 1 125 ? 3.947 5.690 -15.339 1.00 93.12 125 ASN A C 1
ATOM 1038 O O . ASN A 1 125 ? 4.186 6.785 -15.852 1.00 93.12 125 ASN A O 1
ATOM 1042 N N . ASP A 1 126 ? 3.012 5.534 -14.396 1.00 93.50 126 ASP A N 1
ATOM 1043 C CA . ASP A 1 126 ? 2.231 6.635 -13.846 1.00 93.50 126 ASP A CA 1
ATOM 1044 C C . ASP A 1 126 ? 2.940 7.266 -12.639 1.00 93.50 126 ASP A C 1
ATOM 1046 O O . ASP A 1 126 ? 3.100 6.675 -11.565 1.00 93.50 126 ASP A O 1
ATOM 1050 N N . MET A 1 127 ? 3.340 8.527 -12.801 1.00 92.50 127 MET A N 1
ATOM 1051 C CA . MET A 1 127 ? 4.054 9.270 -11.764 1.00 92.50 127 MET A CA 1
ATOM 1052 C C . MET A 1 127 ? 3.228 9.500 -10.496 1.00 92.50 127 MET A C 1
ATOM 1054 O O . MET A 1 127 ? 3.813 9.659 -9.426 1.00 92.50 127 MET A O 1
ATOM 1058 N N . SER A 1 128 ? 1.897 9.508 -10.574 1.00 95.38 128 SER A N 1
ATOM 1059 C CA . SER A 1 128 ? 1.029 9.625 -9.400 1.00 95.38 128 SER A CA 1
ATOM 1060 C C . SER A 1 128 ? 1.163 8.393 -8.507 1.00 95.38 128 SER A C 1
ATOM 1062 O O . SER A 1 128 ? 1.289 8.539 -7.293 1.00 95.38 128 SER A O 1
ATOM 1064 N N . VAL A 1 129 ? 1.223 7.190 -9.093 1.00 97.38 129 VAL A N 1
ATOM 1065 C CA . VAL A 1 129 ? 1.465 5.946 -8.340 1.00 97.38 129 VAL A CA 1
ATOM 1066 C C . VAL A 1 129 ? 2.832 6.009 -7.662 1.00 97.38 129 VAL A C 1
ATOM 1068 O O . VAL A 1 129 ? 2.933 5.800 -6.450 1.00 97.38 129 VAL A O 1
ATOM 1071 N N . VAL A 1 130 ? 3.876 6.373 -8.417 1.00 96.50 130 VAL A N 1
ATOM 1072 C CA . VAL A 1 130 ? 5.246 6.495 -7.893 1.00 96.50 130 VAL A CA 1
ATOM 1073 C C . VAL A 1 130 ? 5.309 7.501 -6.737 1.00 96.50 130 VAL A C 1
ATOM 1075 O O . VAL A 1 130 ? 5.905 7.209 -5.699 1.00 96.50 130 VAL A O 1
ATOM 1078 N N . LEU A 1 131 ? 4.665 8.664 -6.865 1.00 95.38 131 LEU A N 1
ATOM 1079 C CA . LEU A 1 131 ? 4.633 9.696 -5.825 1.00 95.38 131 LEU A CA 1
ATOM 1080 C C . LEU A 1 131 ? 3.951 9.223 -4.537 1.00 95.38 131 LEU A C 1
ATOM 1082 O O . LEU A 1 131 ? 4.473 9.478 -3.451 1.00 95.38 131 LEU A O 1
ATOM 1086 N N . GLU A 1 132 ? 2.827 8.512 -4.630 1.00 97.75 132 GLU A N 1
ATOM 1087 C CA . GLU A 1 132 ? 2.138 7.996 -3.443 1.00 97.75 132 GLU A CA 1
ATOM 1088 C C . GLU A 1 132 ? 2.936 6.883 -2.748 1.00 97.75 132 GLU A C 1
ATOM 1090 O O . GLU A 1 132 ? 2.999 6.831 -1.516 1.00 97.75 132 GLU A O 1
ATOM 1095 N N . VAL A 1 133 ? 3.633 6.036 -3.514 1.00 97.75 133 VAL A N 1
ATOM 1096 C CA . VAL A 1 133 ? 4.571 5.051 -2.952 1.00 97.75 133 VAL A CA 1
ATOM 1097 C C . VAL A 1 133 ? 5.732 5.751 -2.241 1.00 97.75 133 VAL A C 1
ATOM 1099 O O . VAL A 1 133 ? 6.075 5.391 -1.112 1.00 97.75 133 VAL A O 1
ATOM 1102 N N . LEU A 1 134 ? 6.321 6.781 -2.853 1.00 95.94 134 LEU A N 1
ATOM 1103 C CA . LEU A 1 134 ? 7.396 7.566 -2.244 1.00 95.94 134 LEU A CA 1
ATOM 1104 C C . LEU A 1 134 ? 6.938 8.282 -0.970 1.00 95.94 134 LEU A C 1
ATOM 1106 O O . LEU A 1 134 ? 7.678 8.298 0.013 1.00 95.94 134 LEU A O 1
ATOM 1110 N N . ASN A 1 135 ? 5.721 8.828 -0.951 1.00 95.56 135 ASN A N 1
ATOM 1111 C CA . ASN A 1 135 ? 5.140 9.449 0.236 1.00 95.56 135 ASN A CA 1
ATOM 1112 C C . ASN A 1 135 ? 4.997 8.437 1.385 1.00 95.56 135 ASN A C 1
ATOM 1114 O O . ASN A 1 135 ? 5.391 8.715 2.521 1.00 95.56 135 ASN A O 1
ATOM 1118 N N . LEU A 1 136 ? 4.531 7.223 1.085 1.00 96.12 136 LEU A N 1
ATOM 1119 C CA . LEU A 1 136 ? 4.446 6.150 2.072 1.00 96.12 136 LEU A CA 1
ATOM 1120 C C . LEU A 1 136 ? 5.828 5.759 2.620 1.00 96.12 136 LEU A C 1
ATOM 1122 O O . LEU A 1 136 ? 6.018 5.651 3.836 1.00 96.12 136 LEU A O 1
ATOM 1126 N N . LEU A 1 137 ? 6.817 5.588 1.740 1.00 95.00 137 LEU A N 1
ATOM 1127 C CA . LEU A 1 137 ? 8.204 5.297 2.121 1.00 95.00 137 LEU A CA 1
ATOM 1128 C C . LEU A 1 137 ? 8.810 6.420 2.970 1.00 95.00 137 LEU A C 1
ATOM 1130 O O . LEU A 1 137 ? 9.501 6.158 3.961 1.00 95.00 137 LEU A O 1
ATOM 1134 N N . TYR A 1 138 ? 8.505 7.671 2.630 1.00 92.38 138 TYR A N 1
ATOM 1135 C CA . TYR A 1 138 ? 8.876 8.833 3.422 1.00 92.38 138 TYR A CA 1
ATOM 1136 C C . TYR A 1 138 ? 8.251 8.783 4.818 1.00 92.38 138 TYR A C 1
ATOM 1138 O O . TYR A 1 138 ? 8.967 8.985 5.802 1.00 92.38 138 TYR A O 1
ATOM 1146 N N . MET A 1 139 ? 6.968 8.433 4.948 1.00 93.62 139 MET A N 1
ATOM 1147 C CA . MET A 1 139 ? 6.329 8.288 6.260 1.00 93.62 139 MET A CA 1
ATOM 1148 C C . MET A 1 139 ? 6.966 7.182 7.098 1.00 93.62 139 MET A C 1
ATOM 1150 O O . MET A 1 139 ? 7.187 7.376 8.300 1.00 93.62 139 MET A O 1
ATOM 1154 N N . PHE A 1 140 ? 7.355 6.063 6.481 1.00 91.75 140 PHE A N 1
ATOM 1155 C CA . PHE A 1 140 ? 8.131 5.032 7.167 1.00 91.75 140 PHE A CA 1
ATOM 1156 C C . PHE A 1 140 ? 9.475 5.554 7.670 1.00 91.75 140 PHE A C 1
ATOM 1158 O O . PHE A 1 140 ? 9.796 5.294 8.828 1.00 91.75 140 PHE A O 1
ATOM 1165 N N . SER A 1 141 ? 10.222 6.301 6.853 1.00 90.50 141 SER A N 1
ATOM 1166 C CA . SER A 1 141 ? 11.508 6.903 7.238 1.00 90.50 141 SER A CA 1
ATOM 1167 C C . SER A 1 141 ? 11.346 7.932 8.366 1.00 90.50 141 SER A C 1
ATOM 1169 O O . SER A 1 141 ? 12.010 7.859 9.399 1.00 90.50 141 SER A O 1
ATOM 1171 N N . LYS A 1 142 ? 10.379 8.846 8.227 1.00 89.12 142 LYS A N 1
ATOM 1172 C CA . LYS A 1 142 ? 10.102 9.926 9.184 1.00 89.12 142 LYS A CA 1
ATOM 1173 C C . LYS A 1 142 ? 9.638 9.411 10.543 1.00 89.12 142 LYS A C 1
ATOM 1175 O O . LYS A 1 142 ? 9.952 10.002 11.576 1.00 89.12 142 LYS A O 1
ATOM 1180 N N . ARG A 1 143 ? 8.816 8.357 10.566 1.00 89.81 143 ARG A N 1
ATOM 1181 C CA . ARG A 1 143 ? 8.155 7.885 11.793 1.00 89.81 143 ARG A CA 1
ATOM 1182 C C . ARG A 1 143 ? 8.771 6.609 12.353 1.00 89.81 143 ARG A C 1
ATOM 1184 O O . ARG A 1 143 ? 8.432 6.231 13.473 1.00 89.81 143 ARG A O 1
ATOM 1191 N N . SER A 1 144 ? 9.657 5.914 11.647 1.00 88.56 144 SER A N 1
ATOM 1192 C CA . SER A 1 144 ? 10.251 4.667 12.142 1.00 88.56 144 SER A CA 1
ATOM 1193 C C . SER A 1 144 ? 11.630 4.367 11.581 1.00 88.56 144 SER A C 1
ATOM 1195 O O . SER A 1 144 ? 11.969 4.701 10.460 1.00 88.56 144 SER A O 1
ATOM 1197 N N . ASN A 1 145 ? 12.361 3.530 12.310 1.00 85.94 145 ASN A N 1
ATOM 1198 C CA . ASN A 1 145 ? 13.543 2.838 11.799 1.00 85.94 145 ASN A CA 1
ATOM 1199 C C . ASN A 1 145 ? 13.158 1.651 10.888 1.00 85.94 145 ASN A C 1
ATOM 1201 O O . ASN A 1 145 ? 13.798 0.607 10.939 1.00 85.94 145 ASN A O 1
ATOM 1205 N N . PHE A 1 146 ? 12.052 1.751 10.138 1.00 88.19 146 PHE A N 1
ATOM 1206 C CA . PHE A 1 146 ? 11.556 0.661 9.291 1.00 88.19 146 PHE A CA 1
ATOM 1207 C C . PHE A 1 146 ? 12.507 0.432 8.115 1.00 88.19 146 PHE A C 1
ATOM 1209 O O . PHE A 1 146 ? 13.012 -0.672 7.945 1.00 88.19 146 PHE A O 1
ATOM 1216 N N . ILE A 1 147 ? 12.847 1.504 7.389 1.00 86.94 147 ILE A N 1
ATOM 1217 C CA . ILE A 1 147 ? 13.729 1.436 6.216 1.00 86.94 147 ILE A CA 1
ATOM 1218 C C . ILE A 1 147 ? 15.133 0.936 6.586 1.00 86.94 147 ILE A C 1
ATOM 1220 O O . ILE A 1 147 ? 15.731 0.142 5.864 1.00 86.94 147 ILE A O 1
ATOM 1224 N N . THR A 1 148 ? 15.657 1.334 7.749 1.00 86.62 148 THR A N 1
ATOM 1225 C CA . THR A 1 148 ? 16.981 0.886 8.211 1.00 86.62 148 THR A CA 1
ATOM 1226 C C . THR A 1 148 ? 17.020 -0.592 8.606 1.00 86.62 148 THR A C 1
ATOM 1228 O O . THR A 1 148 ? 18.107 -1.160 8.672 1.00 86.62 148 THR A O 1
ATOM 1231 N N . ARG A 1 149 ? 15.857 -1.214 8.844 1.00 87.75 149 ARG A N 1
ATOM 1232 C CA . ARG A 1 149 ? 15.693 -2.623 9.238 1.00 87.75 149 ARG A CA 1
ATOM 1233 C C . ARG A 1 149 ? 15.201 -3.529 8.106 1.00 87.75 149 ARG A C 1
ATOM 1235 O O . ARG A 1 149 ? 14.932 -4.701 8.370 1.00 87.75 149 ARG A O 1
ATOM 1242 N N . LEU A 1 150 ? 15.063 -3.003 6.889 1.00 89.50 150 LEU A N 1
ATOM 1243 C CA . LEU A 1 150 ? 14.752 -3.811 5.710 1.00 89.50 150 LEU A CA 1
ATOM 1244 C C . LEU A 1 150 ? 15.804 -4.903 5.507 1.00 89.50 150 LEU A C 1
ATOM 1246 O O . LEU A 1 150 ? 16.962 -4.755 5.914 1.00 89.50 150 LEU A O 1
ATOM 1250 N N . LYS A 1 151 ? 15.402 -5.996 4.853 1.00 91.25 151 LYS A N 1
ATOM 1251 C CA . LYS A 1 151 ? 16.360 -7.025 4.439 1.00 91.25 151 LYS A CA 1
ATOM 1252 C C . LYS A 1 151 ? 17.394 -6.402 3.489 1.00 91.25 151 LYS A C 1
ATOM 1254 O O . LYS A 1 151 ? 17.035 -5.475 2.760 1.00 91.25 151 LYS A O 1
ATOM 1259 N N . PRO A 1 152 ? 18.644 -6.899 3.462 1.00 91.56 152 PRO A N 1
ATOM 1260 C CA . PRO A 1 152 ? 19.685 -6.357 2.588 1.00 91.56 152 PRO A CA 1
ATOM 1261 C C . PRO A 1 152 ? 19.231 -6.210 1.129 1.00 91.56 152 PRO A C 1
ATOM 1263 O O . PRO A 1 152 ? 19.337 -5.117 0.585 1.00 91.56 152 PRO A O 1
ATOM 1266 N N . ASP A 1 153 ? 18.607 -7.247 0.566 1.00 92.56 153 ASP A N 1
ATOM 1267 C CA . ASP A 1 153 ? 18.140 -7.261 -0.827 1.00 92.56 153 ASP A CA 1
ATOM 1268 C C . ASP A 1 153 ? 17.035 -6.220 -1.094 1.00 92.56 153 ASP A C 1
ATOM 1270 O O . ASP A 1 153 ? 17.075 -5.484 -2.079 1.00 92.56 153 ASP A O 1
ATOM 1274 N N . GLU A 1 154 ? 16.056 -6.107 -0.187 1.00 92.75 154 GLU A N 1
ATOM 1275 C CA . GLU A 1 154 ? 14.974 -5.112 -0.275 1.00 92.75 154 GLU A CA 1
ATOM 1276 C C . GLU A 1 154 ? 15.533 -3.686 -0.173 1.00 92.75 154 GLU A C 1
ATOM 1278 O O . GLU A 1 154 ? 15.084 -2.780 -0.877 1.00 92.75 154 GLU A O 1
ATOM 1283 N N . LYS A 1 155 ? 16.531 -3.484 0.697 1.00 92.75 155 LYS A N 1
ATOM 1284 C CA . LYS A 1 155 ? 17.195 -2.194 0.896 1.00 92.75 155 LYS A CA 1
ATOM 1285 C C . LYS A 1 155 ? 18.032 -1.799 -0.319 1.00 92.75 155 LYS A C 1
ATOM 1287 O O . LYS A 1 155 ? 17.974 -0.644 -0.730 1.00 92.75 155 LYS A O 1
ATOM 1292 N N . GLU A 1 156 ? 18.798 -2.725 -0.887 1.00 93.12 156 GLU A N 1
ATOM 1293 C CA . GLU A 1 156 ? 19.586 -2.487 -2.098 1.00 93.12 156 GLU A CA 1
ATOM 1294 C C . GLU A 1 156 ? 18.679 -2.148 -3.284 1.00 93.12 156 GLU A C 1
ATOM 1296 O O . GLU A 1 156 ? 18.892 -1.133 -3.950 1.00 93.12 156 GLU A O 1
ATOM 1301 N N . CYS A 1 157 ? 17.608 -2.925 -3.480 1.00 93.69 157 CYS A N 1
ATOM 1302 C CA . CYS A 1 157 ? 16.605 -2.664 -4.509 1.00 93.69 157 CYS A CA 1
ATOM 1303 C C . CYS A 1 157 ? 15.973 -1.273 -4.341 1.00 93.69 157 CYS A C 1
ATOM 1305 O O . CYS A 1 157 ? 15.942 -0.490 -5.292 1.00 93.69 157 CYS A O 1
ATOM 1307 N N . LEU A 1 158 ? 15.552 -0.921 -3.119 1.00 93.44 158 LEU A N 1
ATOM 1308 C CA . LEU A 1 158 ? 15.007 0.403 -2.816 1.00 93.44 158 LEU A CA 1
ATOM 1309 C C . LEU A 1 158 ? 15.987 1.518 -3.187 1.00 93.44 158 LEU A C 1
ATOM 1311 O O . LEU A 1 158 ? 15.620 2.454 -3.892 1.00 93.44 158 LEU A O 1
ATOM 1315 N N . LEU A 1 159 ? 17.227 1.434 -2.699 1.00 91.75 159 LEU A N 1
ATOM 1316 C CA . LEU A 1 159 ? 18.232 2.473 -2.915 1.00 91.75 159 LEU A CA 1
ATOM 1317 C C . LEU A 1 159 ? 18.570 2.626 -4.398 1.00 91.75 159 LEU A C 1
ATOM 1319 O O . LEU A 1 159 ? 18.689 3.754 -4.868 1.00 91.75 159 LEU A O 1
ATOM 1323 N N . SER A 1 160 ? 18.667 1.518 -5.133 1.00 92.75 160 SER A N 1
ATOM 1324 C CA . SER A 1 160 ? 18.874 1.533 -6.580 1.00 92.75 160 SER A CA 1
ATOM 1325 C C . SER A 1 160 ? 17.725 2.248 -7.299 1.00 92.75 160 SER A C 1
ATOM 1327 O O . SER A 1 160 ? 17.963 3.176 -8.070 1.00 92.75 160 SER A O 1
ATOM 1329 N N . ARG A 1 161 ? 16.468 1.896 -6.995 1.00 91.62 161 ARG A N 1
ATOM 1330 C CA . ARG A 1 161 ? 15.280 2.533 -7.593 1.00 91.62 161 ARG A CA 1
ATOM 1331 C C . ARG A 1 161 ? 15.207 4.027 -7.280 1.00 91.62 161 ARG A C 1
ATOM 1333 O O . ARG A 1 161 ? 14.981 4.830 -8.181 1.00 91.62 161 ARG A O 1
ATOM 1340 N N . LEU A 1 162 ? 15.454 4.411 -6.028 1.00 90.94 162 LEU A N 1
ATOM 1341 C CA . LEU A 1 162 ? 15.478 5.817 -5.622 1.00 90.94 162 LEU A CA 1
ATOM 1342 C C . LEU A 1 162 ? 16.608 6.601 -6.284 1.00 90.94 162 LEU A C 1
ATOM 1344 O O . LEU A 1 162 ? 16.402 7.762 -6.625 1.00 90.94 162 LEU A O 1
ATOM 1348 N N . GLN A 1 163 ? 17.777 5.986 -6.480 1.00 88.25 163 GLN A N 1
ATOM 1349 C CA . GLN A 1 163 ? 18.882 6.618 -7.193 1.00 88.25 163 GLN A CA 1
ATOM 1350 C C . GLN A 1 163 ? 18.489 6.929 -8.637 1.00 88.25 163 GLN A C 1
ATOM 1352 O O . GLN A 1 163 ? 18.652 8.068 -9.062 1.00 88.25 163 GLN A O 1
ATOM 1357 N N . TYR A 1 164 ? 17.909 5.963 -9.357 1.00 86.81 164 TYR A N 1
ATOM 1358 C CA . TYR A 1 164 ? 17.429 6.208 -10.716 1.00 86.81 164 TYR A CA 1
ATOM 1359 C C . TYR A 1 164 ? 16.404 7.345 -10.740 1.00 86.81 164 TYR A C 1
ATOM 1361 O O . TYR A 1 164 ? 16.577 8.309 -11.480 1.00 86.81 164 TYR A O 1
ATOM 1369 N N . LEU A 1 165 ? 15.381 7.295 -9.881 1.00 87.50 165 LEU A N 1
ATOM 1370 C CA . LEU A 1 165 ? 14.371 8.357 -9.802 1.00 87.50 165 LEU A CA 1
ATOM 1371 C C . LEU A 1 165 ? 14.991 9.731 -9.507 1.00 87.50 165 LEU A C 1
ATOM 1373 O O . LEU A 1 165 ? 14.622 10.718 -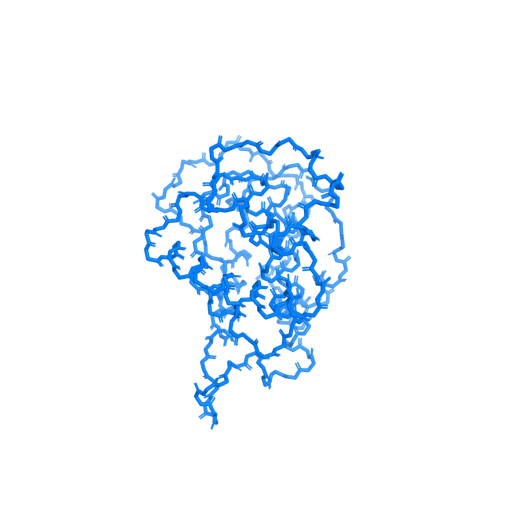10.141 1.00 87.50 165 LEU A O 1
ATOM 1377 N N . ALA A 1 166 ? 15.954 9.802 -8.585 1.00 83.50 166 ALA A N 1
ATOM 1378 C CA . ALA A 1 166 ? 16.650 11.041 -8.256 1.00 83.50 166 ALA A CA 1
ATOM 1379 C C . ALA A 1 166 ? 17.477 11.569 -9.437 1.00 83.50 166 ALA A C 1
ATOM 1381 O O . ALA A 1 166 ? 17.389 12.755 -9.743 1.00 83.50 166 ALA A O 1
ATOM 1382 N N . GLU A 1 167 ? 18.230 10.713 -10.130 1.00 79.69 167 GLU A N 1
ATOM 1383 C CA . GLU A 1 167 ? 19.008 11.094 -11.316 1.00 79.69 167 GLU A CA 1
ATOM 1384 C C . GLU A 1 167 ? 18.102 11.668 -12.414 1.00 79.69 167 GLU A C 1
ATOM 1386 O O . GLU A 1 167 ? 18.389 12.739 -12.951 1.00 79.69 167 GLU A O 1
ATOM 1391 N N . TYR A 1 168 ? 16.958 11.030 -12.684 1.00 70.69 168 TYR A N 1
ATOM 1392 C CA . TYR A 1 168 ? 15.998 11.528 -13.669 1.00 70.69 168 TYR A CA 1
ATOM 1393 C C . TYR A 1 168 ? 15.300 12.820 -13.221 1.00 70.69 168 TYR A C 1
ATOM 1395 O O . TYR A 1 168 ? 15.076 13.699 -14.047 1.00 70.69 168 TYR A O 1
ATOM 1403 N N . TRP A 1 169 ? 14.969 12.997 -11.938 1.00 66.69 169 TRP A N 1
ATOM 1404 C CA . TRP A 1 169 ? 14.251 14.194 -11.464 1.00 66.69 169 TRP A CA 1
ATOM 1405 C C . TRP A 1 169 ? 15.151 15.404 -11.213 1.00 66.69 169 TRP A C 1
ATOM 1407 O O . TRP A 1 169 ? 14.679 16.538 -11.317 1.00 66.69 169 TRP A O 1
ATOM 1417 N N . ILE A 1 170 ? 16.438 15.195 -10.925 1.00 56.72 170 ILE A N 1
ATOM 1418 C CA . ILE A 1 170 ? 17.434 16.275 -10.874 1.00 56.72 170 ILE A CA 1
ATOM 1419 C C . ILE A 1 170 ? 17.555 16.935 -12.253 1.00 56.72 170 ILE A C 1
ATOM 1421 O O . ILE A 1 170 ? 17.650 18.159 -12.329 1.00 56.72 170 ILE A O 1
ATOM 1425 N N . ILE A 1 171 ? 17.433 16.160 -13.337 1.00 56.09 171 ILE A N 1
ATOM 1426 C CA . ILE A 1 171 ? 17.384 16.689 -14.711 1.00 56.09 171 ILE A CA 1
ATOM 1427 C C . ILE A 1 171 ? 16.152 17.595 -14.923 1.00 56.09 171 ILE A C 1
ATOM 1429 O O . ILE A 1 171 ? 16.231 18.564 -15.676 1.00 56.09 171 ILE A O 1
ATOM 1433 N N . PHE A 1 172 ? 15.045 17.354 -14.207 1.00 51.69 172 PHE A N 1
ATOM 1434 C CA . PHE A 1 172 ? 13.824 18.177 -14.238 1.00 51.69 172 PHE A CA 1
ATOM 1435 C C . PHE A 1 172 ? 13.728 19.227 -13.107 1.00 51.69 172 PHE A C 1
ATOM 1437 O O . PHE A 1 172 ? 12.712 19.911 -12.991 1.00 51.69 172 PHE A O 1
ATOM 1444 N N . GLY A 1 173 ? 14.774 19.400 -12.286 1.00 49.50 173 GLY A N 1
ATOM 1445 C CA . GLY A 1 173 ? 14.890 20.502 -11.321 1.00 49.50 173 GLY A CA 1
ATOM 1446 C C . GLY A 1 173 ? 14.176 20.329 -9.971 1.00 49.50 173 GLY A C 1
ATOM 1447 O O . GLY A 1 173 ? 14.007 21.317 -9.255 1.00 49.50 173 GLY A O 1
ATOM 1448 N N . SER A 1 174 ? 13.769 19.115 -9.575 1.00 53.16 174 SER A N 1
ATOM 1449 C CA . SER A 1 174 ? 13.074 18.896 -8.291 1.00 53.16 174 SER A CA 1
ATOM 1450 C C . SER A 1 174 ? 14.031 18.446 -7.172 1.00 53.16 174 SER A C 1
ATOM 1452 O O . SER A 1 174 ? 14.457 17.295 -7.113 1.00 53.16 174 SER A O 1
ATOM 1454 N N . VAL A 1 175 ? 14.372 19.361 -6.255 1.00 55.31 175 VAL A N 1
ATOM 1455 C CA . VAL A 1 175 ? 15.413 19.187 -5.211 1.00 55.31 175 VAL A CA 1
ATOM 1456 C C . VAL A 1 175 ? 15.003 18.217 -4.083 1.00 55.31 175 VAL A C 1
ATOM 1458 O O . VAL A 1 175 ? 15.852 17.614 -3.427 1.00 55.31 175 VAL A O 1
ATOM 1461 N N . ASN A 1 176 ? 13.700 18.017 -3.861 1.00 54.34 176 ASN A N 1
ATOM 1462 C CA . ASN A 1 176 ? 13.191 17.301 -2.683 1.00 54.34 176 ASN A CA 1
ATOM 1463 C C . ASN A 1 176 ? 13.507 15.793 -2.669 1.00 54.34 176 ASN A C 1
ATOM 1465 O O . ASN A 1 176 ? 13.695 15.231 -1.588 1.00 54.34 176 ASN A O 1
ATOM 1469 N N . LEU A 1 177 ? 13.615 15.131 -3.830 1.00 57.44 177 LEU A N 1
ATOM 1470 C CA . LEU A 1 177 ? 13.941 13.696 -3.869 1.00 57.44 177 LEU A CA 1
ATOM 1471 C C . LEU A 1 177 ? 15.417 13.403 -3.604 1.00 57.44 177 LEU A C 1
ATOM 1473 O O . LEU A 1 177 ? 15.728 12.417 -2.941 1.00 57.44 177 LEU A O 1
ATOM 1477 N N . GLY A 1 178 ? 16.318 14.271 -4.073 1.00 59.50 178 GLY A N 1
ATOM 1478 C CA . GLY A 1 178 ? 17.750 14.146 -3.792 1.00 59.50 178 GLY A CA 1
ATOM 1479 C C . GLY A 1 178 ? 18.034 14.225 -2.290 1.00 59.50 178 GLY A C 1
ATOM 1480 O O . GLY A 1 178 ? 18.787 13.417 -1.753 1.00 59.50 178 GLY A O 1
ATOM 1481 N N . ILE A 1 179 ? 17.337 15.125 -1.587 1.00 60.19 179 ILE A N 1
ATOM 1482 C CA . ILE A 1 179 ? 17.417 15.252 -0.123 1.00 60.19 179 ILE A CA 1
ATOM 1483 C C . ILE A 1 179 ? 16.915 13.976 0.574 1.00 60.19 179 ILE A C 1
ATOM 1485 O O . ILE A 1 179 ? 17.524 13.504 1.537 1.00 60.19 179 ILE A O 1
ATOM 1489 N N . PHE A 1 180 ? 15.821 13.384 0.086 1.00 62.94 180 PHE A N 1
ATOM 1490 C CA . PHE A 1 180 ? 15.311 12.122 0.622 1.00 62.94 180 PHE A CA 1
ATOM 1491 C C . PHE A 1 180 ? 16.288 10.955 0.403 1.00 62.94 180 PHE A C 1
ATOM 1493 O O . PHE A 1 180 ? 16.554 10.208 1.345 1.00 62.94 180 PHE A O 1
ATOM 1500 N N . TYR A 1 181 ? 16.871 10.824 -0.791 1.00 63.75 181 TYR A N 1
ATOM 1501 C CA . TYR A 1 181 ? 17.871 9.796 -1.095 1.00 63.75 181 TYR A CA 1
ATOM 1502 C C . TYR A 1 181 ? 19.091 9.886 -0.165 1.00 63.75 181 TYR A C 1
ATOM 1504 O O . TYR A 1 181 ? 19.460 8.894 0.469 1.00 63.75 181 TYR A O 1
ATOM 1512 N N . GLU A 1 182 ? 19.663 11.082 -0.002 1.00 62.06 182 GLU A N 1
ATOM 1513 C CA . GLU A 1 182 ? 20.804 11.308 0.897 1.00 62.06 182 GLU A CA 1
ATOM 1514 C C . GLU A 1 182 ? 20.481 10.917 2.346 1.00 62.06 182 GLU A C 1
ATOM 1516 O O . GLU A 1 182 ? 21.287 10.285 3.034 1.00 62.06 182 GLU A O 1
ATOM 1521 N N . SER A 1 183 ? 19.249 11.183 2.792 1.00 60.56 183 SER A N 1
ATOM 1522 C CA . SER A 1 183 ? 18.817 10.803 4.136 1.00 60.56 183 SER A CA 1
ATOM 1523 C C . SER A 1 183 ? 18.725 9.297 4.382 1.00 60.56 183 SER A C 1
ATOM 1525 O O . SER A 1 183 ? 18.878 8.846 5.518 1.00 60.56 183 SER A O 1
ATOM 1527 N N . LEU A 1 184 ? 18.482 8.511 3.332 1.00 63.34 184 LEU A N 1
ATOM 1528 C CA . LEU A 1 184 ? 18.439 7.053 3.414 1.00 63.34 184 LEU A CA 1
ATOM 1529 C C . LEU A 1 184 ? 19.831 6.425 3.343 1.00 63.34 184 LEU A C 1
ATOM 1531 O O . LEU A 1 184 ? 20.057 5.366 3.935 1.00 63.34 184 LEU A O 1
ATOM 1535 N N . LYS A 1 185 ? 20.760 7.074 2.637 1.00 57.50 185 LYS A N 1
ATOM 1536 C CA . LYS A 1 185 ? 22.145 6.621 2.488 1.00 57.50 185 LYS A CA 1
ATOM 1537 C C . LYS A 1 185 ? 22.967 6.856 3.759 1.00 57.50 185 LYS A C 1
ATOM 1539 O O . LYS A 1 185 ? 23.797 6.016 4.101 1.00 57.50 185 LYS A O 1
ATOM 1544 N N . PHE A 1 186 ? 22.680 7.933 4.496 1.00 60.00 186 PHE A N 1
ATOM 1545 C CA . PHE A 1 186 ? 23.424 8.327 5.699 1.00 60.00 186 PHE A CA 1
ATOM 1546 C C . PHE A 1 186 ? 22.521 8.542 6.931 1.00 60.00 186 PHE A C 1
ATOM 1548 O O . PHE A 1 186 ? 22.387 9.663 7.427 1.00 60.00 186 PHE A O 1
ATOM 1555 N N . PRO A 1 187 ? 21.921 7.473 7.489 1.00 51.88 187 PRO A N 1
ATOM 1556 C CA . PRO A 1 187 ? 20.998 7.582 8.622 1.00 51.88 187 PRO A CA 1
ATOM 1557 C C . PRO A 1 187 ? 21.658 8.071 9.927 1.00 51.88 187 PRO A C 1
ATOM 1559 O O . PRO A 1 187 ? 20.964 8.567 10.813 1.00 51.88 187 PRO A O 1
ATOM 1562 N N . GLU A 1 188 ? 22.986 7.962 10.059 1.00 45.59 188 GLU A N 1
ATOM 1563 C CA . GLU A 1 188 ? 23.731 8.351 11.272 1.00 45.59 188 GLU A CA 1
ATOM 1564 C C . GLU A 1 188 ? 23.908 9.865 11.433 1.00 45.59 188 GLU A C 1
ATOM 1566 O O . GLU A 1 188 ? 24.219 10.342 12.523 1.00 45.59 188 GLU A O 1
ATOM 1571 N N . LEU A 1 189 ? 23.669 10.638 10.371 1.00 52.12 189 LEU A N 1
ATOM 1572 C CA . LEU A 1 189 ? 23.868 12.085 10.389 1.00 52.12 189 LEU A CA 1
ATOM 1573 C C . LEU A 1 189 ? 22.732 12.862 11.066 1.00 52.12 189 LEU A C 1
ATOM 1575 O O . LEU A 1 189 ? 22.895 14.059 11.267 1.00 52.12 189 LEU A O 1
ATOM 1579 N N . GLY A 1 190 ? 21.639 12.198 11.469 1.00 45.03 190 GLY A N 1
ATOM 1580 C CA . GLY A 1 190 ? 20.564 12.766 12.288 1.00 45.03 190 GLY A CA 1
ATOM 1581 C C . GLY A 1 190 ? 19.874 13.981 11.654 1.00 45.03 190 GLY A C 1
ATOM 1582 O O . GLY A 1 190 ? 20.421 15.076 11.604 1.00 45.03 190 GLY A O 1
ATOM 1583 N N . TRP A 1 191 ? 18.618 13.829 11.227 1.00 50.38 191 TRP A N 1
ATOM 1584 C CA . TRP A 1 191 ? 17.823 14.950 10.709 1.00 50.38 191 TRP A CA 1
ATOM 1585 C C . TRP A 1 191 ? 17.720 16.100 11.732 1.00 50.38 191 TRP A C 1
ATOM 1587 O O . TRP A 1 191 ? 16.904 16.063 12.651 1.00 50.38 191 TRP A O 1
ATOM 1597 N N . LYS A 1 192 ? 18.508 17.161 11.536 1.00 41.62 192 LYS A N 1
ATOM 1598 C CA . LYS A 1 192 ? 18.187 18.523 11.974 1.00 41.62 192 LYS A CA 1
ATOM 1599 C C . LYS A 1 192 ? 17.758 19.267 10.719 1.00 41.62 192 LYS A C 1
ATOM 1601 O O . LYS A 1 192 ? 18.574 19.460 9.825 1.00 41.62 192 LYS A O 1
ATOM 1606 N N . GLY A 1 193 ? 16.471 19.585 10.608 1.00 43.16 193 GLY A N 1
ATOM 1607 C CA . GLY A 1 193 ? 15.834 20.159 9.416 1.00 43.16 193 GLY A CA 1
ATOM 1608 C C . GLY A 1 193 ? 16.266 21.588 9.059 1.00 43.16 193 GLY A C 1
ATOM 1609 O O . GLY A 1 193 ? 15.409 22.425 8.814 1.00 43.16 193 GLY A O 1
ATOM 1610 N N . GLU A 1 194 ? 17.568 21.869 9.022 1.00 33.69 194 GLU A N 1
ATOM 1611 C CA . GLU A 1 194 ? 18.159 23.186 8.748 1.00 33.69 194 GLU A CA 1
ATOM 1612 C C . GLU A 1 194 ? 19.182 23.160 7.599 1.00 33.69 194 GLU A C 1
ATOM 1614 O O . GLU A 1 194 ? 20.073 23.999 7.532 1.00 33.69 194 GLU A O 1
ATOM 1619 N N . TRP A 1 195 ? 19.059 22.235 6.645 1.00 38.62 195 TRP A N 1
ATOM 1620 C CA . TRP A 1 195 ? 19.792 22.343 5.377 1.00 38.62 195 TRP A CA 1
ATOM 1621 C C . TRP A 1 195 ? 18.863 22.856 4.285 1.00 38.62 195 TRP A C 1
ATOM 1623 O O . TRP A 1 195 ? 18.479 22.144 3.363 1.00 38.62 195 TRP A O 1
ATOM 1633 N N . LEU A 1 196 ? 18.484 24.123 4.418 1.00 40.28 196 LEU A N 1
ATOM 1634 C CA . LEU A 1 196 ? 17.900 24.901 3.340 1.00 40.28 196 LEU A CA 1
ATOM 1635 C C . LEU A 1 196 ? 18.821 26.101 3.086 1.00 40.28 196 LEU A C 1
ATOM 1637 O O . LEU A 1 196 ? 19.062 26.908 3.978 1.00 40.28 196 LEU A O 1
ATOM 1641 N N . TRP A 1 197 ? 19.289 26.193 1.839 1.00 45.25 197 TRP A N 1
ATOM 1642 C CA . TRP A 1 197 ? 19.985 27.325 1.215 1.00 45.25 197 TRP A CA 1
ATOM 1643 C C . TRP A 1 197 ? 21.454 27.551 1.606 1.00 45.25 197 TRP A C 1
ATOM 1645 O O . TRP A 1 197 ? 21.783 28.396 2.432 1.00 45.25 197 TRP A O 1
ATOM 1655 N N . SER A 1 198 ? 22.381 26.944 0.858 1.00 32.38 198 SER A N 1
ATOM 1656 C CA . SER A 1 198 ? 23.538 27.735 0.424 1.00 32.38 198 SER A CA 1
ATOM 1657 C C . SER A 1 198 ? 23.968 27.369 -0.995 1.00 32.38 198 SER A C 1
ATOM 1659 O O . SER A 1 198 ? 24.339 26.241 -1.311 1.00 32.38 198 SER A O 1
ATOM 1661 N N . SER A 1 199 ? 23.873 28.369 -1.862 1.00 37.41 199 SER A N 1
ATOM 1662 C CA . SER A 1 199 ? 24.270 28.399 -3.263 1.00 37.41 199 SER A CA 1
ATOM 1663 C C . SER A 1 199 ? 25.790 28.260 -3.439 1.00 37.41 199 SER A C 1
ATOM 1665 O O . SER A 1 199 ? 26.461 29.217 -3.817 1.00 37.41 199 SER A O 1
ATOM 1667 N N . ARG A 1 200 ? 26.368 27.089 -3.143 1.00 32.50 200 ARG A N 1
ATOM 1668 C CA . ARG A 1 200 ? 27.829 26.877 -3.215 1.00 32.50 200 ARG A CA 1
ATOM 1669 C C . ARG A 1 200 ? 28.289 25.637 -3.986 1.00 32.50 200 ARG A C 1
ATOM 1671 O O . ARG A 1 200 ? 29.350 25.101 -3.701 1.00 32.50 200 ARG A O 1
ATOM 1678 N N . LEU A 1 201 ? 27.546 25.233 -5.014 1.00 33.41 201 LEU A N 1
ATOM 1679 C CA . LEU A 1 201 ? 28.013 24.250 -6.007 1.00 33.41 201 LEU A CA 1
ATOM 1680 C C . LEU A 1 201 ? 27.908 24.787 -7.445 1.00 33.41 201 LEU A C 1
ATOM 1682 O O . LEU A 1 201 ? 27.493 24.089 -8.359 1.00 33.41 201 LEU A O 1
ATOM 1686 N N . LEU A 1 202 ? 28.295 26.054 -7.632 1.00 31.67 202 LEU A N 1
ATOM 1687 C CA . LEU A 1 202 ? 28.581 26.658 -8.945 1.00 31.67 202 LEU A CA 1
ATOM 1688 C C . LEU A 1 202 ? 30.003 27.242 -9.023 1.00 31.67 202 LEU A C 1
ATOM 1690 O O . LEU A 1 202 ? 30.268 28.164 -9.788 1.00 31.67 202 LEU A O 1
ATOM 1694 N N . GLN A 1 203 ? 30.932 26.711 -8.230 1.00 35.72 203 GLN A N 1
ATOM 1695 C CA . GLN A 1 203 ? 32.362 26.939 -8.422 1.00 35.72 203 GLN A CA 1
ATOM 1696 C C . GLN A 1 203 ? 33.108 25.650 -8.093 1.00 35.72 203 GLN A C 1
ATOM 1698 O O . GLN A 1 203 ? 33.463 25.434 -6.938 1.00 35.72 203 GLN A O 1
ATOM 1703 N N . LEU A 1 204 ? 33.248 24.792 -9.104 1.00 34.62 204 LEU A N 1
ATOM 1704 C CA . LEU A 1 204 ? 34.480 24.118 -9.531 1.00 34.62 204 LEU A CA 1
ATOM 1705 C C . LEU A 1 204 ? 34.206 23.425 -10.871 1.00 34.62 204 LEU A C 1
ATOM 1707 O O . LEU A 1 204 ? 33.209 22.674 -10.942 1.00 34.62 204 LEU A O 1
#

Radius of gyration: 18.12 Å; chains: 1; bounding box: 52×43×48 Å

Foldseek 3Di:
DAFQPVPDDPDPDDFDPVRLVLLVQLLPDDLQRNLVSLVVDPADDRAAEAVVSNRSSVVVLLVLLVQQLQADPVGNLAGPLLVDDPSSVSSLLSSLNVLLNNLLRYPPCLRDDRLVSLLSQLSHPDVSSVVSSVSSVVSCLVRHCNLVPDDPVSNVSVLVSLVVVCVVVVVVPDVVSVVVSVCSVCVPVDDPPPPDDDPPPPDD